Protein 4BWD (pdb70)

Radius of gyration: 29.22 Å; Cα contacts (8 Å, |Δi|>4): 51; chains: 3; bounding box: 18×93×79 Å

InterPro domains:
  IPR019357 Short coiled-coil protein [PF10224] (89-153)

Organism: Homo sapiens (NCBI:txid9606)

Solvent-accessible surface area: 13741 Å² total; per-residue (Å²): 122,81,74,61,97,125,80,28,48,108,59,14,47,150,33,13,77,62,0,57,113,24,40,112,66,26,90,99,24,64,86,105,30,108,71,13,119,107,66,12,120,126,14,83,67,87,39,142,103,39,29,102,96,18,111,87,49,111,90,94,125,120,85,83,120,84,63,110,83,29,38,75,88,7,68,61,10,10,110,80,19,77,122,52,30,60,64,42,36,64,164,8,85,64,41,86,60,67,7,124,128,13,100,66,68,15,128,90,45,23,91,86,19,96,82,61,93,82,88,103,126,108,110,86,120,58,59,58,71,125,130,61,41,74,64,116,101,71,100,81,99,105,112,113,121,82,117,61,84,103,66,62,51,74,58,62,100,132,93,114,64,112,96,99,130,49,19,106,98,11,48,28,46,35,94,109,36,56,139,96,71,113

GO terms:
  GO:0000139 Golgi membrane (C, EXP)
  GO:0005829 cytosol (C, TAS)
  GO:0005515 protein binding (F, IPI)
  GO:0005768 endosome (C, IDA)
  GO:0005802 trans-Golgi network (C, IDA)
  GO:0016239 positive regulation of macroautophagy (P, IDA)
  GO:0005794 Golgi apparatus (C, IDA)
  GO:0061635 regulation of protein complex stability (P, IMP)

B-factor: mean 52.13, std 17.44, range [24.48, 115.97]

Sequence (182 aa):
VDAENQVELEEKTRLINQVMELQHTLEDLSARVDAVKEENLKLKSENQVLGQYIENLMSASAENQVELEEKTRLINQVMELQHTLEDLSARVDAVKEENLKLKSENQVLGQYIENLMSASSVDAENQVELEEKTRLINQVMELQHTLEDLSARVDAVKEENLKLKSENQVLGQYIENLMSAS

Structure (mmCIF, N/CA/C/O backbone):
data_4BWD
#
_entry.id   4BWD
#
_cell.length_a   70.980
_cell.length_b   114.750
_cell.length_c   93.270
_cell.angle_alpha   90.00
_cell.angle_beta   90.00
_cell.angle_gamma   90.00
#
_symmetry.space_group_name_H-M   'C 2 2 21'
#
loop_
_entity.id
_entity.type
_entity.pdbx_description
1 polymer 'SHORT COILED-COIL PROTEIN'
2 water water
#
loop_
_atom_site.group_PDB
_atom_site.id
_atom_site.type_symbol
_atom_site.label_atom_id
_atom_site.label_alt_id
_atom_site.label_comp_id
_atom_site.label_asym_id
_atom_site.label_entity_id
_atom_site.label_seq_id
_atom_site.pdbx_PDB_ins_code
_atom_site.Cartn_x
_atom_site.Cartn_y
_atom_site.Cartn_z
_atom_site.occupancy
_atom_site.B_iso_or_equiv
_atom_site.auth_seq_id
_atom_site.auth_comp_id
_atom_site.auth_asym_id
_atom_site.auth_atom_id
_atom_site.pdbx_PDB_model_num
ATOM 1 N N . VAL A 1 9 ? 15.655 62.616 33.191 1.00 82.62 86 VAL A N 1
ATOM 2 C CA . VAL A 1 9 ? 14.728 62.208 34.243 1.00 92.37 86 VAL A CA 1
ATOM 3 C C . VAL A 1 9 ? 13.461 61.605 33.638 1.00 94.72 86 VAL A C 1
ATOM 4 O O . VAL A 1 9 ? 13.236 60.394 33.705 1.00 90.48 86 VAL A O 1
ATOM 6 N N . ASP A 1 10 ? 12.630 62.466 33.057 1.00 95.46 87 ASP A N 1
ATOM 7 C CA . ASP A 1 10 ? 11.473 62.025 32.289 1.00 89.71 87 ASP A CA 1
ATOM 8 C C . ASP A 1 10 ? 11.839 61.981 30.805 1.00 86.60 87 ASP A C 1
ATOM 9 O O . ASP A 1 10 ? 11.050 61.539 29.971 1.00 85.00 87 ASP A O 1
ATOM 11 N N . ALA A 1 11 ? 13.044 62.450 30.486 1.00 86.53 88 ALA A N 1
ATOM 12 C CA . ALA A 1 11 ? 13.562 62.394 29.123 1.00 85.30 88 ALA A CA 1
ATOM 13 C C . ALA A 1 11 ? 14.311 61.083 28.886 1.00 86.25 88 ALA A C 1
ATOM 14 O O . ALA A 1 11 ? 14.615 60.730 27.748 1.00 81.64 88 ALA A O 1
ATOM 16 N N . GLU A 1 12 ? 14.617 60.373 29.970 1.00 85.11 89 GLU A N 1
ATOM 17 C CA . GLU A 1 12 ? 15.246 59.060 29.874 1.00 81.57 89 GLU A CA 1
ATOM 18 C C . GLU A 1 12 ? 14.184 57.966 29.731 1.00 80.86 89 GLU A C 1
ATOM 19 O O . GLU A 1 12 ? 14.384 56.976 29.021 1.00 74.91 89 GLU A O 1
ATOM 21 N N . ASN A 1 13 ? 13.054 58.154 30.408 1.00 80.74 90 ASN A N 1
ATOM 22 C CA . ASN A 1 13 ? 11.940 57.215 30.312 1.00 80.99 90 ASN A CA 1
ATOM 23 C C . ASN A 1 13 ? 11.233 57.252 28.955 1.00 79.76 90 ASN A C 1
ATOM 24 O O . ASN A 1 13 ? 10.528 56.309 28.594 1.00 77.47 90 ASN A O 1
ATOM 29 N N . GLN A 1 14 ? 11.432 58.339 28.210 1.00 76.56 91 GLN A N 1
ATOM 30 C CA . GLN A 1 14 ? 10.846 58.494 26.881 1.00 76.33 91 GLN A CA 1
ATOM 31 C C . GLN A 1 14 ? 11.772 57.930 25.798 1.00 71.39 91 GLN A C 1
ATOM 32 O O . GLN A 1 14 ? 11.329 57.536 24.717 1.00 68.60 91 GLN A O 1
ATOM 38 N N . VAL A 1 15 ? 13.065 57.901 26.096 1.00 70.32 92 VAL A N 1
ATOM 39 C CA . VAL A 1 15 ? 14.024 57.215 25.246 1.00 66.12 92 VAL A CA 1
ATOM 40 C C . VAL A 1 15 ? 13.803 55.705 25.357 1.00 59.26 92 VAL A C 1
ATOM 41 O O . VAL A 1 15 ? 13.767 54.992 24.356 1.00 55.33 92 VAL A O 1
ATOM 45 N N . GLU A 1 16 ? 13.647 55.234 26.586 1.00 59.21 93 GLU A N 1
ATOM 46 C CA . GLU A 1 16 ? 13.446 53.820 26.855 1.00 60.36 93 GLU A CA 1
ATOM 47 C C . GLU A 1 16 ? 12.089 53.348 26.328 1.00 58.48 93 GLU A C 1
ATOM 48 O O . GLU A 1 16 ? 11.959 52.227 25.834 1.00 51.03 93 GLU A O 1
ATOM 54 N N . LEU A 1 17 ? 11.084 54.213 26.422 1.00 57.49 94 LEU A N 1
ATOM 55 C CA . LEU A 1 17 ? 9.762 53.907 25.883 1.00 55.86 94 LEU A CA 1
ATOM 56 C C . LEU A 1 17 ? 9.756 53.803 24.358 1.00 50.59 94 LEU A C 1
ATOM 57 O O . LEU A 1 17 ? 9.100 52.938 23.776 1.00 51.70 94 LEU A O 1
ATOM 62 N N . GLU A 1 18 ? 10.475 54.705 23.713 1.00 49.42 95 GLU A N 1
ATOM 63 C CA . GLU A 1 18 ? 10.591 54.689 22.268 1.00 50.34 95 GLU A CA 1
ATOM 64 C C . GLU A 1 18 ? 11.395 53.474 21.808 1.00 47.50 95 GLU A C 1
ATOM 65 O O . GLU A 1 18 ? 11.123 52.904 20.753 1.00 48.73 95 GLU A O 1
ATOM 71 N N . GLU A 1 19 ? 12.378 53.076 22.609 1.00 48.95 96 GLU A N 1
ATOM 72 C CA . GLU A 1 19 ? 13.220 51.922 22.297 1.00 46.91 96 GLU A CA 1
ATOM 73 C C . GLU A 1 19 ? 12.450 50.609 22.369 1.00 45.28 96 GLU A C 1
ATOM 74 O O . GLU A 1 19 ? 12.602 49.738 21.498 1.00 39.26 96 GLU A O 1
ATOM 80 N N . LYS A 1 20 ? 11.630 50.476 23.411 1.00 42.28 97 LYS A N 1
ATOM 81 C CA . LYS A 1 20 ? 10.764 49.318 23.576 1.00 39.05 97 LYS A CA 1
ATOM 82 C C . LYS A 1 20 ? 9.700 49.251 22.488 1.00 39.44 97 LYS A C 1
ATOM 83 O O . LYS A 1 20 ? 9.353 48.162 22.026 1.00 37.57 97 LYS A O 1
ATOM 89 N N . THR A 1 21 ? 9.186 50.409 22.079 1.00 37.16 98 THR A N 1
ATOM 90 C CA . THR A 1 21 ? 8.193 50.460 21.002 1.00 38.06 98 THR A CA 1
ATOM 91 C C . THR A 1 21 ? 8.766 49.886 19.708 1.00 37.65 98 THR A C 1
ATOM 92 O O . THR A 1 21 ? 8.116 49.121 18.995 1.00 36.99 98 THR A O 1
ATOM 96 N N .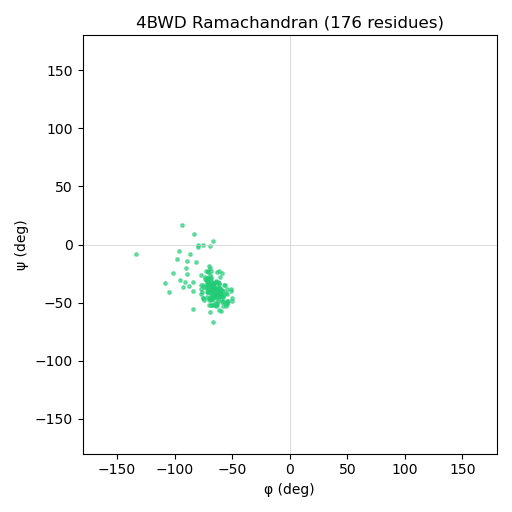 ARG A 1 22 ? 10.005 50.247 19.420 1.00 38.18 99 ARG A N 1
ATOM 97 C CA . ARG A 1 22 ? 10.662 49.774 18.221 1.00 40.45 99 ARG A CA 1
ATOM 98 C C . ARG A 1 22 ? 10.880 48.269 18.270 1.00 34.99 99 ARG A C 1
ATOM 99 O O . ARG A 1 22 ? 10.833 47.597 17.251 1.00 34.68 99 ARG A O 1
ATOM 107 N N . LEU A 1 23 ? 11.118 47.735 19.460 1.00 35.88 100 LEU A N 1
ATOM 108 C CA . LEU A 1 23 ? 11.384 46.312 19.581 1.00 33.37 100 LEU A CA 1
ATOM 109 C C . LEU A 1 23 ? 10.075 45.551 19.470 1.00 36.82 100 LEU A C 1
ATOM 110 O O . LEU A 1 23 ? 10.019 44.443 18.919 1.00 34.65 100 LEU A O 1
ATOM 115 N N . ILE A 1 24 ? 9.023 46.164 20.003 1.00 36.39 101 ILE A N 1
ATOM 116 C CA . ILE A 1 24 ? 7.696 45.579 19.989 1.00 35.88 101 ILE A CA 1
ATOM 117 C C . ILE A 1 24 ? 7.167 45.463 18.560 1.00 34.09 101 ILE A C 1
ATOM 118 O O . ILE A 1 24 ? 6.611 44.432 18.196 1.00 34.25 101 ILE A O 1
ATOM 123 N N . ASN A 1 25 ? 7.374 46.495 17.747 1.00 35.19 102 ASN A N 1
ATOM 124 C CA . ASN A 1 25 ? 6.993 46.421 16.335 1.00 39.78 102 ASN A CA 1
ATOM 125 C C . ASN A 1 25 ? 7.733 45.299 15.613 1.00 37.87 102 ASN A C 1
ATOM 126 O O . ASN A 1 25 ? 7.155 44.551 14.816 1.00 39.35 102 ASN A O 1
ATOM 131 N N . GLN A 1 26 ? 9.006 45.167 15.941 1.00 30.37 103 GLN A N 1
ATOM 132 C CA . GLN A 1 26 ? 9.842 44.124 15.386 1.00 32.15 103 GLN A CA 1
ATOM 133 C C . GLN A 1 26 ? 9.336 42.718 15.716 1.00 35.22 103 GLN A C 1
ATOM 134 O O . GLN A 1 26 ? 9.287 41.856 14.848 1.00 41.08 103 GLN A O 1
ATOM 140 N N . VAL A 1 27 ? 8.942 42.485 16.961 1.00 37.93 104 VAL A N 1
ATOM 141 C CA . VAL A 1 27 ? 8.317 41.217 17.334 1.00 35.44 104 VAL A CA 1
ATOM 142 C C . VAL A 1 27 ? 7.049 40.969 16.502 1.00 37.35 104 VAL A C 1
ATOM 143 O O . VAL A 1 27 ? 6.774 39.849 16.087 1.00 37.22 104 VAL A O 1
ATOM 147 N N . MET A 1 28 ? 6.275 42.020 16.263 1.00 35.89 105 MET A N 1
ATOM 148 C CA . MET A 1 28 ? 5.028 41.891 15.512 1.00 35.62 105 MET A CA 1
ATOM 149 C C . MET A 1 28 ? 5.235 41.525 14.056 1.00 39.22 105 MET A C 1
ATOM 150 O O . MET A 1 28 ? 4.563 40.648 13.520 1.00 37.30 105 MET A O 1
ATOM 155 N N . GLU A 1 29 ? 6.162 42.227 13.423 1.00 40.56 106 GLU A N 1
ATOM 156 C CA . GLU A 1 29 ? 6.515 41.961 12.050 1.00 42.30 106 GLU A CA 1
ATOM 157 C C . GLU A 1 29 ? 7.152 40.595 11.897 1.00 40.94 106 GLU A C 1
ATOM 158 O O . GLU A 1 29 ? 6.910 39.913 10.909 1.00 42.41 106 GLU A O 1
ATOM 164 N N . LEU A 1 30 ? 7.975 40.198 12.864 1.00 38.64 107 LEU A N 1
ATOM 165 C CA . LEU A 1 30 ? 8.680 38.923 12.758 1.00 35.93 107 LEU A CA 1
ATOM 166 C C . LEU A 1 30 ? 7.680 37.791 12.807 1.00 39.00 107 LEU A C 1
ATOM 167 O O . LEU A 1 30 ? 7.758 36.839 12.038 1.00 41.70 107 LEU A O 1
ATOM 172 N N . GLN A 1 31 ? 6.716 37.929 13.700 1.00 39.39 108 GLN A N 1
ATOM 173 C CA . GLN A 1 31 ? 5.705 36.920 13.931 1.00 38.12 108 GLN A CA 1
ATOM 174 C C . GLN A 1 31 ? 4.748 36.814 12.734 1.00 44.84 108 GLN A C 1
ATOM 175 O O . GLN A 1 31 ? 4.290 35.728 12.389 1.00 46.74 108 GLN A O 1
ATOM 181 N N . HIS A 1 32 ? 4.467 37.940 12.086 1.00 42.32 109 HIS A N 1
ATOM 182 C CA . HIS A 1 32 ? 3.699 37.925 10.847 1.00 39.57 109 HIS A CA 1
ATOM 183 C C . HIS A 1 32 ? 4.470 37.293 9.692 1.00 46.05 109 HIS A C 1
ATOM 184 O O . HIS A 1 32 ? 3.961 36.391 9.031 1.00 51.33 109 HIS A O 1
ATOM 191 N N . THR A 1 33 ? 5.691 37.764 9.453 1.00 43.43 110 THR A N 1
ATOM 192 C CA . THR A 1 33 ? 6.557 37.175 8.436 1.00 43.08 110 THR A CA 1
ATOM 193 C C . THR A 1 33 ? 6.647 35.665 8.631 1.00 41.54 110 THR A C 1
ATOM 194 O O . THR A 1 33 ? 6.640 34.900 7.680 1.00 45.65 110 THR A O 1
ATOM 198 N N . LEU A 1 34 ? 6.688 35.239 9.880 1.00 40.60 111 LEU A N 1
ATOM 199 C CA . LEU A 1 34 ? 6.871 33.835 10.192 1.00 43.19 111 LEU A CA 1
ATOM 200 C C . LEU A 1 34 ? 5.602 33.057 9.907 1.00 47.17 111 LEU A C 1
ATOM 201 O O . LEU A 1 34 ? 5.654 31.877 9.578 1.00 50.33 111 LEU A O 1
ATOM 206 N N . GLU A 1 35 ? 4.457 33.721 10.035 1.00 51.77 112 GLU A N 1
ATOM 207 C CA . GLU A 1 35 ? 3.171 33.073 9.790 1.00 51.59 112 GLU A CA 1
ATOM 208 C C . GLU A 1 35 ? 2.870 32.876 8.304 1.00 49.88 112 GLU A C 1
ATOM 209 O O . GLU A 1 35 ? 2.422 31.800 7.903 1.00 48.03 112 GLU A O 1
ATOM 215 N N . ASP A 1 36 ? 3.098 33.926 7.513 1.00 49.42 113 ASP A N 1
ATOM 216 C CA . ASP A 1 36 ? 3.010 33.863 6.053 1.00 52.18 113 ASP A CA 1
ATOM 217 C C . ASP A 1 36 ? 3.826 32.672 5.561 1.00 57.30 113 ASP A C 1
ATOM 218 O O . ASP A 1 36 ? 3.383 31.883 4.726 1.00 59.83 113 ASP A O 1
ATOM 223 N N . LEU A 1 37 ? 5.028 32.551 6.108 1.00 50.63 114 LEU A N 1
ATOM 224 C CA . LEU A 1 37 ? 5.974 31.566 5.647 1.00 50.76 114 LEU A CA 1
ATOM 225 C C . LEU A 1 37 ? 5.547 30.156 6.024 1.00 53.47 114 LEU A C 1
ATOM 226 O O . LEU A 1 37 ? 5.671 29.240 5.218 1.00 56.43 114 LEU A O 1
ATOM 231 N N . SER A 1 38 ? 5.027 29.981 7.236 1.00 53.09 115 SER A N 1
ATOM 232 C CA . SER A 1 38 ? 4.600 28.656 7.699 1.00 55.46 115 SER A CA 1
ATOM 233 C C . SER A 1 38 ? 3.362 28.135 6.976 1.00 56.78 115 SER A C 1
ATOM 234 O O . SER A 1 38 ? 3.080 26.931 6.978 1.00 58.63 115 SER A O 1
ATOM 237 N N . ALA A 1 39 ? 2.625 29.053 6.369 1.00 52.42 116 ALA A N 1
ATOM 238 C CA . ALA A 1 39 ? 1.400 28.711 5.672 1.00 52.64 116 ALA A CA 1
ATOM 239 C C . ALA A 1 39 ? 1.703 28.382 4.200 1.00 60.59 116 ALA A C 1
ATOM 240 O O . ALA A 1 39 ? 0.919 27.715 3.521 1.00 58.97 116 ALA A O 1
ATOM 242 N N . ARG A 1 40 ? 2.854 28.851 3.723 1.00 59.37 117 ARG A N 1
ATOM 243 C CA . ARG A 1 40 ? 3.307 28.567 2.370 1.00 52.09 117 ARG A CA 1
ATOM 244 C C . ARG A 1 40 ? 4.080 27.256 2.295 1.00 54.25 117 ARG A C 1
ATOM 245 O O . ARG A 1 40 ? 4.386 26.789 1.209 1.00 59.74 117 ARG A O 1
ATOM 253 N N . VAL A 1 41 ? 4.378 26.657 3.444 1.00 52.10 118 VAL A N 1
ATOM 254 C CA . VAL A 1 41 ? 5.292 25.513 3.506 1.00 53.50 118 VAL A CA 1
ATOM 255 C C . VAL A 1 41 ? 4.782 24.252 2.815 1.00 57.55 118 VAL A C 1
ATOM 256 O O . VAL A 1 41 ? 5.480 23.658 1.991 1.00 63.53 118 VAL A O 1
ATOM 260 N N . ASP A 1 42 ? 3.569 23.840 3.155 1.00 63.36 119 ASP A N 1
ATOM 261 C CA . ASP A 1 42 ? 2.995 22.627 2.582 1.00 61.28 119 ASP A CA 1
ATOM 262 C C . ASP A 1 42 ? 2.770 22.707 1.060 1.00 57.95 119 ASP A C 1
ATOM 263 O O . ASP A 1 42 ? 2.871 21.698 0.367 1.00 57.12 119 ASP A O 1
ATOM 268 N N . ALA A 1 43 ? 2.483 23.897 0.537 1.00 49.36 120 ALA A N 1
ATOM 269 C CA . ALA A 1 43 ? 2.331 24.047 -0.906 1.00 49.65 120 ALA A CA 1
ATOM 270 C C . ALA A 1 43 ? 3.675 23.914 -1.626 1.00 58.42 120 ALA A C 1
ATOM 271 O O . ALA A 1 43 ? 3.724 23.596 -2.816 1.00 58.81 120 ALA A O 1
ATOM 273 N N . VAL A 1 44 ? 4.762 24.161 -0.903 1.00 50.66 121 VAL A N 1
ATOM 274 C CA . VAL A 1 44 ? 6.093 24.060 -1.481 1.00 49.50 121 VAL A CA 1
ATOM 275 C C . VAL A 1 44 ? 6.615 22.622 -1.457 1.00 47.22 121 VAL A C 1
ATOM 276 O O . VAL A 1 44 ? 7.233 22.170 -2.408 1.00 48.34 121 VAL A O 1
ATOM 280 N N . LYS A 1 45 ? 6.360 21.895 -0.379 1.00 50.78 122 LYS A N 1
ATOM 281 C CA . LYS A 1 45 ? 6.750 20.485 -0.315 1.00 54.37 122 LYS A CA 1
ATOM 282 C C . LYS A 1 45 ? 5.887 19.619 -1.241 1.00 55.06 122 LYS A C 1
ATOM 283 O O . LYS A 1 45 ? 6.330 18.593 -1.753 1.00 53.56 122 LYS A O 1
ATOM 289 N N . GLU A 1 46 ? 4.647 20.046 -1.440 1.00 54.12 123 GLU A N 1
ATOM 290 C CA . GLU A 1 46 ? 3.723 19.350 -2.311 1.00 54.85 123 GLU A CA 1
ATOM 291 C C . GLU A 1 46 ? 4.184 19.471 -3.763 1.00 53.72 123 GLU A C 1
ATOM 292 O O . GLU A 1 46 ? 4.209 18.481 -4.496 1.00 52.03 123 GLU A O 1
ATOM 298 N N . GLU A 1 47 ? 4.538 20.688 -4.171 1.00 46.85 124 GLU A N 1
ATOM 299 C CA . GLU A 1 47 ? 5.069 20.928 -5.504 1.00 44.63 124 GLU A CA 1
ATOM 300 C C . GLU A 1 47 ? 6.323 20.101 -5.758 1.00 46.39 124 GLU A C 1
ATOM 301 O O . GLU A 1 47 ? 6.474 19.474 -6.811 1.00 44.97 124 GLU A O 1
ATOM 307 N N . ASN A 1 48 ? 7.207 20.094 -4.770 1.00 42.53 125 ASN A N 1
ATOM 308 C CA . ASN A 1 48 ? 8.432 19.319 -4.815 1.00 40.30 125 ASN A CA 1
ATOM 309 C C . ASN A 1 48 ? 8.218 17.840 -5.086 1.00 44.01 125 ASN A C 1
ATOM 310 O O . ASN A 1 48 ? 9.010 17.217 -5.787 1.00 47.14 125 ASN A O 1
ATOM 315 N N . LEU A 1 49 ? 7.163 17.270 -4.516 1.00 43.28 126 LEU A N 1
ATOM 316 C CA . LEU A 1 49 ? 6.884 15.854 -4.724 1.00 44.09 126 LEU A CA 1
ATOM 317 C C . LEU A 1 49 ? 6.308 15.590 -6.118 1.00 44.51 126 LEU A C 1
ATOM 318 O O . LEU A 1 49 ? 6.573 14.546 -6.710 1.00 42.00 126 LEU A O 1
ATOM 323 N N . LYS A 1 50 ? 5.513 16.536 -6.617 1.00 41.62 127 LYS A N 1
ATOM 324 C CA . LYS A 1 50 ? 4.978 16.490 -7.969 1.00 45.81 127 LYS A CA 1
ATOM 325 C C . LYS A 1 50 ? 6.117 16.466 -8.970 1.00 43.13 127 LYS A C 1
ATOM 326 O O . LYS A 1 50 ? 6.210 15.550 -9.773 1.00 42.88 127 LYS A O 1
ATOM 332 N N . LEU A 1 51 ? 6.975 17.484 -8.895 1.00 39.38 128 LEU A N 1
ATOM 333 C CA . LEU A 1 51 ? 8.124 17.639 -9.778 1.00 40.67 128 LEU A CA 1
ATOM 334 C C . LEU A 1 51 ? 9.065 16.440 -9.772 1.00 40.16 128 LEU A C 1
ATOM 335 O O . LEU A 1 51 ? 9.648 16.111 -10.802 1.00 39.53 128 LEU A O 1
ATOM 340 N N . LYS A 1 52 ? 9.216 15.794 -8.620 1.00 38.85 129 LYS A N 1
ATOM 341 C CA . LYS A 1 52 ? 10.042 14.594 -8.534 1.00 37.58 129 LYS A CA 1
ATOM 342 C C . LYS A 1 52 ? 9.373 13.421 -9.235 1.00 39.20 129 LYS A C 1
ATOM 343 O O . LYS A 1 52 ? 10.040 12.573 -9.815 1.00 44.37 129 LYS A O 1
ATOM 349 N N . SER A 1 53 ? 8.050 13.386 -9.196 1.00 39.94 130 SER A N 1
ATOM 350 C CA . SER A 1 53 ? 7.301 12.346 -9.883 1.00 41.64 130 SER 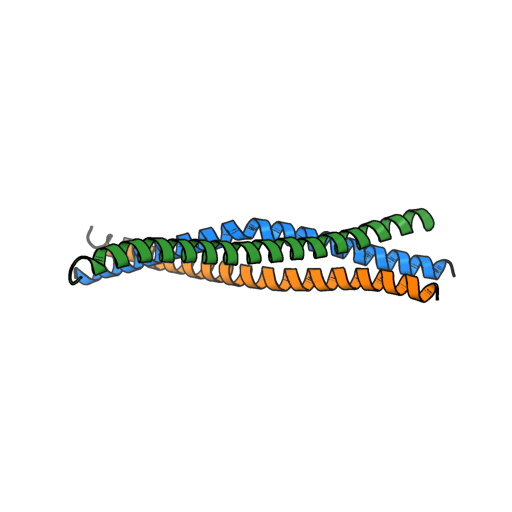A CA 1
ATOM 351 C C . SER A 1 53 ? 7.391 12.519 -11.389 1.00 41.85 130 SER A C 1
ATOM 352 O O . SER A 1 53 ? 7.720 11.569 -12.103 1.00 40.69 130 SER A O 1
ATOM 355 N N . GLU A 1 54 ? 7.085 13.725 -11.864 1.00 37.53 131 GLU A N 1
ATOM 356 C CA . GLU A 1 54 ? 7.186 14.039 -13.282 1.00 41.15 131 GLU A CA 1
ATOM 357 C C . GLU A 1 54 ? 8.569 13.702 -13.809 1.00 37.41 131 GLU A C 1
ATOM 358 O O . GLU A 1 54 ? 8.697 13.029 -14.817 1.00 34.97 131 GLU A O 1
ATOM 364 N N . ASN A 1 55 ? 9.596 14.155 -13.097 1.00 38.78 132 ASN A N 1
ATOM 365 C CA . ASN A 1 55 ? 10.983 13.912 -13.462 1.00 31.69 132 ASN A CA 1
ATOM 366 C C . ASN A 1 55 ? 11.263 12.414 -13.636 1.00 35.40 132 ASN A C 1
ATOM 367 O O . ASN A 1 55 ? 11.824 11.973 -14.638 1.00 34.65 132 ASN A O 1
ATOM 372 N N . GLN A 1 56 ? 10.840 11.623 -12.665 1.00 36.56 133 GLN A N 1
ATOM 373 C CA . GLN A 1 56 ? 11.063 10.191 -12.728 1.00 36.58 133 GLN A CA 1
ATOM 374 C C . GLN A 1 56 ? 10.344 9.557 -13.925 1.00 38.00 133 GLN A C 1
ATOM 375 O O . GLN A 1 56 ? 10.931 8.771 -14.668 1.00 39.13 133 GLN A O 1
ATOM 381 N N . VAL A 1 57 ? 9.080 9.917 -14.123 1.00 33.45 134 VAL A N 1
ATOM 382 C CA . VAL A 1 57 ? 8.310 9.385 -15.237 1.00 31.03 134 VAL A CA 1
ATOM 383 C C . VAL A 1 57 ? 8.909 9.775 -16.598 1.00 31.98 134 VAL A C 1
ATOM 384 O O . VAL A 1 57 ? 9.082 8.922 -17.467 1.00 30.55 134 VAL A O 1
ATOM 388 N N . LEU A 1 58 ? 9.227 11.055 -16.778 1.00 29.29 135 LEU A N 1
ATOM 389 C CA . LEU A 1 58 ? 9.884 11.519 -17.994 1.00 29.68 135 LEU A CA 1
ATOM 390 C C . LEU A 1 58 ? 11.190 10.759 -18.293 1.00 34.74 135 LEU A C 1
ATOM 391 O O . LEU A 1 58 ? 11.363 10.237 -19.399 1.00 29.87 135 LEU A O 1
ATOM 396 N N . GLY A 1 59 ? 12.101 10.702 -17.318 1.00 29.61 136 GLY A N 1
ATOM 397 C CA . GLY A 1 59 ? 13.346 9.977 -17.496 1.00 27.94 136 GLY A CA 1
ATOM 398 C C . GLY A 1 59 ? 13.118 8.524 -17.906 1.00 33.53 136 GLY A C 1
ATOM 399 O O . GLY A 1 59 ? 13.809 7.981 -18.771 1.00 31.64 136 GLY A O 1
ATOM 400 N N . GLN A 1 60 ? 12.132 7.890 -17.284 1.00 32.11 137 GLN A N 1
ATOM 401 C CA . GLN A 1 60 ? 11.845 6.495 -17.567 1.00 36.75 137 GLN A CA 1
ATOM 402 C C . GLN A 1 60 ? 11.319 6.297 -18.991 1.00 37.47 137 GLN A C 1
ATOM 403 O O . GLN A 1 60 ? 11.601 5.294 -19.626 1.00 43.90 137 GLN A O 1
ATOM 409 N N . TYR A 1 61 ? 10.565 7.266 -19.490 1.00 35.32 138 TYR A N 1
ATOM 410 C CA . TYR A 1 61 ? 10.002 7.197 -20.829 1.00 34.69 138 TYR A CA 1
ATOM 411 C C . TYR A 1 61 ? 11.091 7.384 -21.869 1.00 37.88 138 TYR A C 1
ATOM 412 O O . TYR A 1 61 ? 11.104 6.722 -22.904 1.00 39.65 138 TYR A O 1
ATOM 421 N N . ILE A 1 62 ? 11.990 8.317 -21.592 1.00 34.09 139 ILE A N 1
ATOM 422 C CA . ILE A 1 62 ? 13.133 8.554 -22.451 1.00 35.04 139 ILE A CA 1
ATOM 423 C C . ILE A 1 62 ? 13.995 7.302 -22.523 1.00 37.49 139 ILE A C 1
ATOM 424 O O . ILE A 1 62 ? 14.514 6.962 -23.584 1.00 39.87 139 ILE A O 1
ATOM 429 N N . GLU A 1 63 ? 14.119 6.598 -21.404 1.00 36.79 140 GLU A N 1
ATOM 430 C CA . GLU A 1 63 ? 14.877 5.349 -21.396 1.00 46.26 140 GLU A CA 1
ATOM 431 C C . GLU A 1 63 ? 14.255 4.330 -22.366 1.00 48.79 140 GLU A C 1
ATOM 432 O O . GLU A 1 63 ? 14.967 3.610 -23.051 1.00 49.48 140 GLU A O 1
ATOM 438 N N . ASN A 1 64 ? 12.927 4.297 -22.445 1.00 46.62 141 ASN A N 1
ATOM 439 C CA . ASN A 1 64 ? 12.243 3.353 -23.322 1.00 47.28 141 ASN A CA 1
ATOM 440 C C . ASN A 1 64 ? 12.270 3.738 -24.806 1.00 45.54 141 ASN A C 1
ATOM 441 O O . ASN A 1 64 ? 12.458 2.894 -25.671 1.00 47.67 141 ASN A O 1
ATOM 446 N N . LEU A 1 65 ? 12.092 5.018 -25.092 1.00 44.32 142 LEU A N 1
ATOM 447 C CA . LEU A 1 65 ? 12.208 5.504 -26.453 1.00 44.17 142 LEU A CA 1
ATOM 448 C C . LEU A 1 65 ? 13.597 5.219 -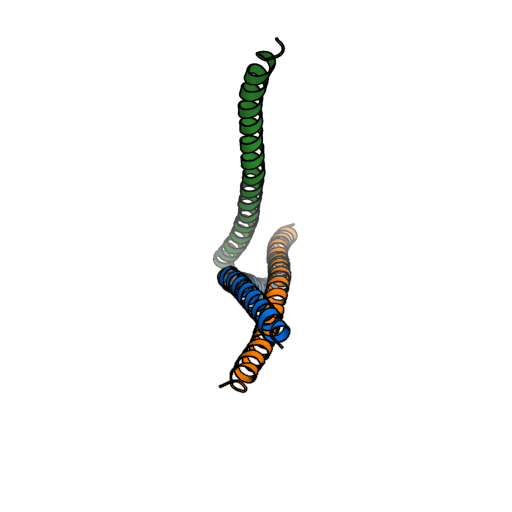27.021 1.00 50.43 142 LEU A C 1
ATOM 449 O O . LEU A 1 65 ? 13.730 4.724 -28.134 1.00 56.10 142 LEU A O 1
ATOM 454 N N . MET A 1 66 ? 14.631 5.524 -26.246 1.00 53.66 143 MET A N 1
ATOM 455 C CA . MET A 1 66 ? 16.001 5.366 -26.720 1.00 52.97 143 MET A CA 1
ATOM 456 C C . MET A 1 66 ? 16.417 3.901 -26.907 1.00 55.07 143 MET A C 1
ATOM 457 O O . MET A 1 66 ? 17.281 3.598 -27.726 1.00 61.09 143 MET A O 1
ATOM 462 N N . SER A 1 67 ? 15.813 2.992 -26.149 1.00 53.42 144 SER A N 1
ATOM 463 C CA . SER A 1 67 ? 16.187 1.584 -26.239 1.00 57.67 144 SER A CA 1
ATOM 464 C C . SER A 1 67 ? 15.484 0.943 -27.430 1.00 63.31 144 SER A C 1
ATOM 465 O O . SER A 1 67 ? 15.844 -0.148 -27.875 1.00 68.90 144 SER A O 1
ATOM 468 N N . ALA A 1 68 ? 14.480 1.639 -27.947 1.00 62.50 145 ALA A N 1
ATOM 469 C CA . ALA A 1 68 ? 13.734 1.162 -29.104 1.00 71.69 145 ALA A CA 1
ATOM 470 C C . ALA A 1 68 ? 14.498 1.434 -30.408 1.00 77.43 145 ALA A C 1
ATOM 471 O O . ALA A 1 68 ? 14.044 1.054 -31.495 1.00 79.60 145 ALA A O 1
ATOM 473 N N . SER A 1 69 ? 15.662 2.079 -30.288 1.00 73.82 146 SER A N 1
ATOM 474 C CA . SER A 1 69 ? 16.525 2.362 -31.440 1.00 74.60 146 SER A CA 1
ATOM 475 C C . SER A 1 69 ? 17.784 1.484 -31.455 1.00 81.45 146 SER A C 1
ATOM 476 O O . SER A 1 69 ? 18.265 1.029 -30.412 1.00 80.97 146 SER A O 1
ATOM 478 N N . ALA B 1 11 ? 17.629 48.913 41.870 1.00 76.96 88 ALA B N 1
ATOM 479 C CA . ALA B 1 11 ? 16.685 47.840 42.164 1.00 73.26 88 ALA B CA 1
ATOM 480 C C . ALA B 1 11 ? 15.463 47.926 41.255 1.00 79.97 88 ALA B C 1
ATOM 481 O O . ALA B 1 11 ? 15.034 46.926 40.668 1.00 80.64 88 ALA B O 1
ATOM 483 N N . GLU B 1 12 ? 14.895 49.124 41.147 1.00 82.08 89 GLU B N 1
ATOM 484 C CA . GLU B 1 12 ? 13.784 49.355 40.229 1.00 74.07 89 GLU B CA 1
ATOM 485 C C . GLU B 1 12 ? 14.303 49.469 38.791 1.00 75.38 89 GLU B C 1
ATOM 486 O O . GLU B 1 12 ? 13.580 49.184 37.831 1.00 74.56 89 GLU B O 1
ATOM 488 N N . ASN B 1 13 ? 15.560 49.883 38.647 1.00 72.50 90 ASN B N 1
ATOM 489 C CA . ASN B 1 13 ? 16.193 49.955 37.334 1.00 70.61 90 ASN B CA 1
ATOM 490 C C . ASN B 1 13 ? 16.531 48.545 36.842 1.00 67.92 90 ASN B C 1
ATOM 491 O O . ASN B 1 13 ? 16.583 48.288 35.640 1.00 64.75 90 ASN B O 1
ATOM 493 N N . GLN B 1 14 ? 16.754 47.636 37.786 1.00 68.53 91 GLN B N 1
ATOM 494 C CA . GLN B 1 14 ? 17.000 46.227 37.486 1.00 64.25 91 GLN B CA 1
ATOM 495 C C . GLN B 1 14 ? 15.729 45.565 36.945 1.00 64.74 91 GLN B C 1
ATOM 496 O O . GLN B 1 14 ? 15.796 44.666 36.102 1.00 63.86 91 GLN B O 1
ATOM 502 N N . VAL B 1 15 ? 14.571 46.011 37.424 1.00 58.03 92 VAL B N 1
ATOM 503 C CA . VAL B 1 15 ? 13.300 45.425 37.000 1.00 58.35 92 VAL B CA 1
ATOM 504 C C . VAL B 1 15 ? 12.947 45.822 35.563 1.00 53.22 92 VAL B C 1
ATOM 505 O O . VAL B 1 15 ? 12.419 45.022 34.791 1.00 49.76 92 VAL B O 1
ATOM 509 N N . GLU B 1 16 ? 13.257 47.057 35.198 1.00 55.05 93 GLU B N 1
ATOM 510 C CA . GLU B 1 16 ? 12.965 47.533 33.856 1.00 55.19 93 GLU B CA 1
ATOM 511 C C . GLU B 1 16 ? 13.896 46.878 32.838 1.00 53.21 93 GLU B C 1
ATOM 512 O O . GLU B 1 16 ? 13.504 46.604 31.694 1.00 51.10 93 GLU B O 1
ATOM 518 N N . LEU B 1 17 ? 15.123 46.607 33.263 1.00 46.45 94 LEU B N 1
ATOM 519 C CA . LEU B 1 17 ? 16.088 45.959 32.392 1.00 43.30 94 LEU B CA 1
ATOM 520 C C . LEU B 1 17 ? 15.773 44.473 32.152 1.00 42.24 94 LEU B C 1
ATOM 521 O O . LEU B 1 17 ? 16.116 43.915 31.100 1.00 38.58 94 LEU B O 1
ATOM 526 N N . GLU B 1 18 ? 15.132 43.833 33.121 1.00 39.01 95 GLU B N 1
ATOM 527 C CA . GLU B 1 18 ? 14.711 42.449 32.94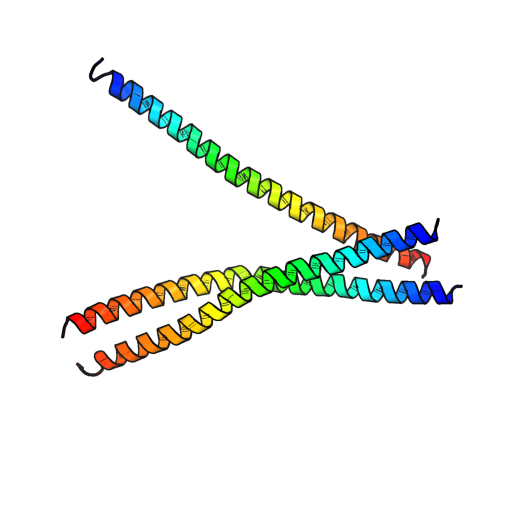6 1.00 42.31 95 GLU B CA 1
ATOM 528 C C . GLU B 1 18 ? 13.582 42.397 31.927 1.00 41.68 95 GLU B C 1
ATOM 529 O O . GLU B 1 18 ? 13.518 41.473 31.119 1.00 37.70 95 GLU B O 1
ATOM 535 N N . GLU B 1 19 ? 12.687 43.386 31.982 1.00 43.59 96 GLU B N 1
ATOM 536 C CA . GLU B 1 19 ? 11.570 43.474 31.045 1.00 41.67 96 GLU B CA 1
ATOM 537 C C . GLU B 1 19 ? 12.094 43.658 29.632 1.00 40.14 96 GLU B C 1
ATOM 538 O O . GLU B 1 19 ? 11.615 43.039 28.688 1.00 40.49 96 GLU B O 1
ATOM 544 N N . LYS B 1 20 ? 13.084 44.526 29.497 1.00 37.40 97 LYS B N 1
ATOM 545 C CA . LYS B 1 20 ? 13.659 44.801 28.201 1.00 38.70 97 LYS B CA 1
ATOM 546 C C . LYS B 1 20 ? 14.383 43.567 27.671 1.00 36.05 97 LYS B C 1
ATOM 547 O O . LYS B 1 20 ? 14.380 43.291 26.464 1.00 36.25 97 LYS B O 1
ATOM 553 N N . THR B 1 21 ? 14.989 42.816 28.582 1.00 34.24 98 THR B N 1
ATOM 554 C CA . THR B 1 21 ? 15.721 41.606 28.217 1.00 31.01 98 THR B CA 1
ATOM 555 C C . THR B 1 21 ? 14.804 40.471 27.772 1.00 27.15 98 THR B C 1
ATOM 556 O O . THR B 1 21 ? 15.157 39.686 26.902 1.00 29.34 98 THR B O 1
ATOM 560 N N . ARG B 1 22 ? 13.619 40.380 28.351 1.00 31.19 99 ARG B N 1
ATOM 561 C CA . ARG B 1 22 ? 12.683 39.369 27.908 1.00 27.69 99 ARG B CA 1
ATOM 562 C C . ARG B 1 22 ? 12.172 39.759 26.533 1.00 28.89 99 ARG B C 1
ATOM 563 O O . ARG B 1 22 ? 11.833 38.905 25.727 1.00 30.33 99 ARG B O 1
ATOM 571 N N . LEU B 1 23 ? 12.135 41.061 26.274 1.00 26.23 100 LEU B N 1
ATOM 572 C CA . LEU B 1 23 ? 11.680 41.598 24.999 1.00 25.76 100 LEU B CA 1
ATOM 573 C C . LEU B 1 23 ? 12.723 41.404 23.892 1.00 31.17 100 LEU B C 1
ATOM 574 O O . LEU B 1 23 ? 12.413 40.969 22.788 1.00 27.94 100 LEU B O 1
ATOM 579 N N . ILE B 1 24 ? 13.968 41.747 24.198 1.00 31.94 101 ILE B N 1
ATOM 580 C CA . ILE B 1 24 ? 15.068 41.495 23.288 1.00 31.86 101 ILE B CA 1
ATOM 581 C C . ILE B 1 24 ? 15.201 40.008 22.965 1.00 30.24 101 ILE B C 1
ATOM 582 O O . ILE B 1 24 ? 15.470 39.629 21.830 1.00 33.22 101 ILE B O 1
ATOM 587 N N . ASN B 1 25 ? 15.003 39.170 23.965 1.00 25.96 102 ASN B N 1
ATOM 588 C CA . ASN B 1 25 ? 15.140 37.740 23.780 1.00 28.51 102 ASN B CA 1
ATOM 589 C C . ASN B 1 25 ? 14.110 37.192 22.805 1.00 33.33 102 ASN B C 1
ATOM 590 O O . ASN B 1 25 ? 14.369 36.233 22.077 1.00 37.00 102 ASN B O 1
ATOM 595 N N . GLN B 1 26 ? 12.943 37.825 22.808 1.00 29.27 103 GLN B N 1
ATOM 596 C CA . GLN B 1 26 ? 11.810 37.462 21.981 1.00 29.67 103 GLN B CA 1
ATOM 597 C C . GLN B 1 26 ? 12.129 37.745 20.516 1.00 32.55 103 GLN B C 1
ATOM 598 O O . GLN B 1 26 ? 11.912 36.912 19.639 1.00 30.86 103 GLN B O 1
ATOM 604 N N . VAL B 1 27 ? 12.647 38.942 20.270 1.00 32.76 104 VAL B N 1
ATOM 605 C CA . VAL B 1 27 ? 13.201 39.313 18.981 1.00 30.40 104 VAL B CA 1
ATOM 606 C C . VAL B 1 27 ? 14.278 38.321 18.514 1.00 33.00 104 VAL B C 1
ATOM 607 O O . VAL B 1 27 ? 14.215 37.819 17.402 1.00 38.06 104 VAL B O 1
ATOM 611 N N . MET B 1 28 ? 15.257 38.018 19.351 1.00 31.43 105 MET B N 1
ATOM 612 C CA . MET B 1 28 ? 16.316 37.102 18.926 1.00 35.11 105 MET B CA 1
ATOM 613 C C . MET B 1 28 ? 15.819 35.717 18.584 1.00 36.15 105 MET B C 1
ATOM 614 O O . MET B 1 28 ? 16.230 35.143 17.582 1.00 36.58 105 MET B O 1
ATOM 619 N N . GLU B 1 29 ? 14.935 35.184 19.419 1.00 35.88 106 GLU B N 1
ATOM 620 C CA . GLU B 1 29 ? 14.359 33.873 19.160 1.00 35.87 106 GLU B CA 1
ATOM 621 C C . GLU B 1 29 ? 13.508 33.872 17.895 1.00 35.67 106 GLU B C 1
ATOM 622 O O . GLU B 1 29 ? 13.504 32.903 17.160 1.00 37.82 106 GLU B O 1
ATOM 628 N N . LEU B 1 30 ? 12.772 34.944 17.639 1.00 35.19 107 LEU B N 1
ATOM 629 C CA . LEU B 1 30 ? 11.967 34.983 16.430 1.00 33.48 107 LEU B CA 1
ATOM 630 C C . LEU B 1 30 ? 12.868 35.064 15.197 1.00 38.14 107 LEU B C 1
ATOM 631 O O . LEU B 1 30 ? 12.590 34.442 14.182 1.00 33.65 107 LEU B O 1
ATOM 636 N N . GLN B 1 31 ? 13.963 35.812 15.298 1.00 38.45 108 GLN B N 1
ATOM 637 C CA . GLN B 1 31 ? 14.908 35.893 14.197 1.00 34.38 108 GLN B CA 1
ATOM 638 C C . GLN B 1 31 ? 15.542 34.536 13.945 1.00 37.29 108 GLN B C 1
ATOM 639 O O . GLN B 1 31 ? 15.709 34.133 12.806 1.00 42.87 108 GLN B O 1
ATOM 645 N N . HIS B 1 32 ? 15.875 33.819 15.008 1.00 37.47 109 HIS B N 1
ATOM 646 C CA . HIS B 1 32 ? 16.503 32.514 14.857 1.00 37.64 109 HIS B CA 1
ATOM 647 C C . HIS B 1 32 ? 15.593 31.511 14.147 1.00 44.64 109 HIS B C 1
ATOM 648 O O . HIS B 1 32 ? 16.009 30.849 13.192 1.00 48.59 109 HIS B O 1
ATOM 655 N N . THR B 1 33 ? 14.358 31.411 14.633 1.00 39.69 110 THR B N 1
ATOM 656 C CA . THR B 1 33 ? 13.323 30.542 14.083 1.00 37.47 110 THR B CA 1
ATOM 657 C C . THR B 1 33 ? 13.044 30.857 12.604 1.00 43.09 110 THR B C 1
ATOM 658 O O . THR B 1 33 ? 12.932 29.957 11.779 1.00 49.24 110 THR B O 1
ATOM 662 N N . LEU B 1 34 ? 12.944 32.137 12.277 1.00 38.15 111 LEU B N 1
ATOM 663 C CA . LEU B 1 34 ? 12.679 32.571 10.917 1.00 40.18 111 LEU B CA 1
ATOM 664 C C . LEU B 1 34 ? 13.875 32.342 9.995 1.00 48.55 111 LEU B C 1
ATOM 665 O O . LEU B 1 34 ? 13.703 32.042 8.815 1.00 50.46 111 LEU B O 1
ATOM 670 N N . GLU B 1 35 ? 15.084 32.497 10.519 1.00 43.54 112 GLU B N 1
ATOM 671 C CA . GLU B 1 35 ? 16.260 32.332 9.686 1.00 45.57 112 GLU B CA 1
ATOM 672 C C . GLU B 1 35 ? 16.363 30.863 9.289 1.00 49.56 112 GLU B C 1
ATOM 673 O O . GLU B 1 35 ? 16.652 30.538 8.137 1.00 49.34 112 GLU B O 1
ATOM 675 N N . ASP B 1 36 ? 16.117 29.985 10.258 1.00 47.73 113 ASP B N 1
ATOM 676 C CA . ASP B 1 36 ? 16.135 28.547 10.030 1.00 47.30 113 ASP B CA 1
ATOM 677 C C . ASP B 1 36 ? 15.077 28.149 9.010 1.00 51.49 113 ASP B C 1
ATOM 678 O O . ASP B 1 36 ? 15.386 27.537 7.995 1.00 54.53 113 ASP B O 1
ATOM 683 N N . LEU B 1 37 ? 13.825 28.496 9.291 1.00 52.17 114 LEU B N 1
ATOM 684 C CA . LEU B 1 37 ? 12.711 28.101 8.440 1.00 49.89 114 LEU B CA 1
ATOM 685 C C . LEU B 1 37 ? 12.905 28.595 7.013 1.00 49.76 114 LEU B C 1
ATOM 686 O O . LEU B 1 37 ? 12.762 27.829 6.068 1.00 50.01 114 LEU B O 1
ATOM 691 N N . SER B 1 38 ? 13.242 29.868 6.851 1.00 45.96 115 SER B N 1
ATOM 692 C CA . SER B 1 38 ? 13.396 30.398 5.508 1.00 46.71 115 SER B CA 1
ATOM 693 C C . SER B 1 38 ? 14.611 29.805 4.782 1.00 51.40 115 SER B C 1
ATOM 694 O O . SER B 1 38 ? 14.644 29.778 3.561 1.00 56.17 115 SER B O 1
ATOM 697 N N . ALA B 1 39 ? 15.592 29.303 5.520 1.00 49.70 116 ALA B N 1
ATOM 698 C CA . ALA B 1 39 ? 16.695 28.593 4.881 1.00 48.71 116 ALA B CA 1
ATOM 699 C C . ALA B 1 39 ? 16.199 27.258 4.331 1.00 52.14 116 ALA B C 1
ATOM 700 O O . ALA B 1 39 ? 16.491 26.901 3.195 1.00 55.28 116 ALA B O 1
ATOM 702 N N . ARG B 1 40 ? 15.464 26.519 5.157 1.00 51.00 117 ARG B N 1
ATOM 703 C CA . ARG B 1 40 ? 14.839 25.263 4.754 1.00 49.21 117 ARG B CA 1
ATOM 704 C C . ARG B 1 40 ? 13.947 25.405 3.518 1.00 52.43 117 ARG B C 1
ATOM 705 O O . ARG B 1 40 ? 14.053 24.628 2.571 1.00 52.89 117 ARG B O 1
ATOM 713 N N . VAL B 1 41 ? 13.056 26.387 3.538 1.00 47.82 118 VAL B N 1
ATOM 714 C CA . VAL B 1 41 ? 12.122 26.568 2.438 1.00 49.97 118 VAL B CA 1
ATOM 715 C C . VAL B 1 41 ? 12.853 27.005 1.162 1.00 53.47 118 VAL B C 1
ATOM 716 O O . VAL B 1 41 ? 12.487 26.580 0.061 1.00 54.64 118 VAL B O 1
ATOM 720 N N . ASP B 1 42 ? 13.897 27.821 1.309 1.00 51.36 119 ASP B N 1
ATOM 721 C CA . ASP B 1 42 ? 14.677 28.268 0.158 1.00 45.72 119 ASP B CA 1
ATOM 722 C C . ASP B 1 42 ? 15.466 27.125 -0.486 1.00 45.92 119 ASP B C 1
ATOM 723 O O . ASP B 1 42 ? 15.702 27.129 -1.688 1.00 48.24 119 ASP B O 1
ATOM 728 N N . ALA B 1 43 ? 15.853 26.139 0.314 1.00 41.96 120 ALA B N 1
ATOM 729 C CA . ALA B 1 43 ? 16.506 24.953 -0.216 1.00 42.73 120 ALA B CA 1
ATOM 730 C C . ALA B 1 43 ? 15.526 24.215 -1.134 1.00 48.78 120 ALA B C 1
ATOM 731 O O . ALA B 1 43 ? 15.832 23.932 -2.301 1.00 52.15 120 ALA B O 1
ATOM 733 N N . VAL B 1 44 ? 14.339 23.939 -0.602 1.00 46.07 121 VAL B N 1
ATOM 734 C CA . VAL B 1 44 ? 13.271 23.297 -1.354 1.00 43.44 121 VAL B CA 1
ATOM 735 C C . VAL B 1 44 ? 12.832 24.103 -2.585 1.00 46.63 121 VAL B C 1
ATOM 736 O O . VAL B 1 44 ? 12.635 23.523 -3.653 1.00 44.05 121 VAL B O 1
ATOM 740 N N . LYS B 1 45 ? 12.697 25.425 -2.456 1.00 43.51 122 LYS B N 1
ATOM 741 C CA . LYS B 1 45 ? 12.334 26.239 -3.617 1.00 43.94 122 LYS B CA 1
ATOM 742 C C . LYS B 1 45 ? 13.428 26.227 -4.677 1.00 47.42 122 LYS B C 1
ATOM 743 O O . LYS B 1 45 ? 13.138 26.295 -5.866 1.00 44.62 122 LYS B O 1
ATOM 749 N N . GLU B 1 46 ? 14.687 26.161 -4.249 1.00 48.58 123 GLU B N 1
ATOM 750 C CA . GLU B 1 46 ? 15.790 26.130 -5.198 1.00 44.90 123 GLU B CA 1
ATOM 751 C C . GLU B 1 46 ? 15.790 24.795 -5.955 1.00 47.03 123 GLU B C 1
ATOM 752 O O . GLU B 1 46 ? 16.023 24.751 -7.174 1.00 43.63 123 GLU B O 1
ATOM 754 N N . GLU B 1 47 ? 15.507 23.709 -5.241 1.00 40.11 124 GLU B N 1
ATOM 755 C CA . GLU B 1 47 ? 15.373 22.415 -5.899 1.00 41.53 124 GLU B CA 1
ATOM 756 C C . GLU B 1 47 ? 14.149 22.334 -6.842 1.00 44.79 124 GLU B C 1
ATOM 757 O O . GLU B 1 47 ? 14.195 21.660 -7.869 1.00 44.95 124 GLU B O 1
ATOM 763 N N . ASN B 1 48 ? 13.061 23.016 -6.499 1.00 39.69 125 ASN B N 1
ATOM 764 C CA . ASN B 1 48 ? 11.901 23.037 -7.370 1.00 36.88 125 ASN B CA 1
ATOM 765 C C . ASN B 1 48 ? 12.258 23.699 -8.696 1.00 42.08 125 ASN B C 1
ATOM 766 O O . ASN B 1 48 ? 11.921 23.184 -9.761 1.00 44.88 125 ASN B O 1
ATOM 771 N N . LEU B 1 49 ? 12.959 24.828 -8.632 1.00 42.89 126 LEU B N 1
ATOM 772 C CA . LEU B 1 49 ? 13.394 25.531 -9.839 1.00 42.95 126 LEU B CA 1
ATOM 773 C C . LEU B 1 49 ? 14.311 24.667 -10.713 1.00 39.97 126 LEU B C 1
ATOM 774 O O . LEU B 1 49 ? 14.241 24.700 -11.927 1.00 38.20 126 LEU B O 1
ATOM 779 N N . LYS B 1 50 ? 15.179 23.904 -10.071 1.00 37.84 127 LYS B N 1
ATOM 780 C CA . LYS B 1 50 ? 16.082 23.019 -10.764 1.00 37.02 127 LYS B CA 1
ATOM 781 C C . LYS B 1 50 ? 15.288 21.913 -11.464 1.00 40.48 127 LYS B C 1
ATOM 782 O O . LYS B 1 50 ? 15.582 21.568 -12.599 1.00 42.94 127 LYS B O 1
ATOM 788 N N . LEU B 1 51 ? 14.276 21.373 -10.787 1.00 38.88 128 LEU B N 1
ATOM 789 C CA . LEU B 1 51 ? 13.424 20.326 -11.353 1.00 38.31 128 LEU B CA 1
ATOM 790 C C . LEU B 1 51 ? 12.488 20.804 -12.484 1.00 35.84 128 LEU B C 1
ATOM 791 O O . LEU B 1 51 ? 12.196 20.050 -13.405 1.00 33.32 128 LEU B O 1
ATOM 796 N N . LYS B 1 52 ? 11.997 22.035 -12.409 1.00 36.82 129 LYS B N 1
ATOM 797 C CA . LYS B 1 52 ? 11.172 22.566 -13.493 1.00 36.28 129 LYS B CA 1
ATOM 798 C C . LYS B 1 52 ? 12.025 22.755 -14.731 1.00 36.09 129 LYS B C 1
ATOM 799 O O . LYS B 1 52 ? 11.593 22.530 -15.859 1.00 35.26 129 LYS B O 1
ATOM 805 N N . SER B 1 53 ? 13.246 23.199 -14.496 1.00 38.21 130 SER B N 1
ATOM 806 C CA . SER B 1 53 ? 14.183 23.465 -15.557 1.00 35.57 130 SER B CA 1
ATOM 807 C C . SER B 1 53 ? 14.519 22.119 -16.219 1.00 37.74 130 SER B C 1
ATOM 808 O O . SER B 1 53 ? 14.482 21.988 -17.444 1.00 38.33 130 SER B O 1
ATOM 811 N N . GLU B 1 54 ? 14.775 21.108 -15.393 1.00 34.54 131 GLU B N 1
ATOM 812 C CA . GLU B 1 54 ? 15.093 19.766 -15.868 1.00 30.54 131 GLU B CA 1
ATOM 813 C C . GLU B 1 54 ? 13.946 19.040 -16.563 1.00 34.26 131 GLU B C 1
ATOM 814 O O . GLU B 1 54 ? 14.176 18.282 -17.495 1.00 29.01 131 GLU B O 1
ATOM 820 N N . ASN B 1 55 ? 12.718 19.241 -16.095 1.00 33.53 132 ASN B N 1
ATOM 821 C CA . ASN B 1 55 ? 11.584 18.584 -16.715 1.00 30.22 132 ASN B CA 1
ATOM 822 C C . ASN B 1 55 ? 11.306 19.205 -18.075 1.00 35.40 132 ASN B C 1
ATOM 823 O O . ASN B 1 55 ? 10.844 18.541 -18.992 1.00 34.03 132 ASN B O 1
ATOM 828 N N . GLN B 1 56 ? 11.614 20.484 -18.207 1.00 32.89 133 GLN B N 1
ATOM 829 C CA . GLN B 1 56 ? 11.406 21.160 -19.467 1.00 33.47 133 GLN B CA 1
ATOM 830 C C . GLN B 1 56 ? 12.364 20.597 -20.515 1.00 35.17 133 GLN B C 1
ATOM 831 O O . GLN B 1 56 ? 12.000 20.437 -21.675 1.00 33.70 133 GLN B O 1
ATOM 837 N N . VAL B 1 57 ? 13.585 20.275 -20.090 1.00 36.28 134 VAL B N 1
ATOM 838 C CA . VAL B 1 57 ? 14.599 19.712 -20.980 1.00 32.41 134 VAL B CA 1
ATOM 839 C C . VAL B 1 57 ? 14.203 18.308 -21.433 1.00 32.20 134 VAL B C 1
ATOM 840 O O . VAL B 1 57 ? 14.301 17.971 -22.612 1.00 32.69 134 VAL B O 1
ATOM 844 N N . LEU B 1 58 ? 13.754 17.495 -20.484 1.00 29.79 135 LEU B N 1
ATOM 845 C CA . LEU B 1 58 ? 13.300 16.157 -20.791 1.00 27.43 135 LEU B CA 1
ATOM 846 C C . LEU B 1 58 ? 12.062 16.207 -21.696 1.00 34.96 135 LEU B C 1
ATOM 847 O O . LEU B 1 58 ? 11.983 15.466 -22.674 1.00 34.08 135 LEU B O 1
ATOM 852 N N . GLY B 1 59 ? 11.112 17.090 -21.382 1.00 33.95 136 GLY B N 1
ATOM 853 C CA . GLY B 1 59 ? 9.893 17.240 -22.163 1.00 29.40 136 GLY B CA 1
ATOM 854 C C . GLY B 1 59 ? 10.176 17.603 -23.611 1.00 38.75 136 GLY B C 1
ATOM 855 O O . GLY B 1 59 ? 9.654 16.989 -24.555 1.00 37.35 136 GLY B O 1
ATOM 856 N N . GLN B 1 60 ? 11.025 18.608 -23.775 1.00 36.73 137 GLN B N 1
ATOM 857 C CA . GLN B 1 60 ? 11.430 19.081 -25.085 1.00 39.91 137 GLN B CA 1
ATOM 858 C C . GLN B 1 60 ? 12.141 17.978 -25.873 1.00 43.08 137 GLN B C 1
ATOM 859 O O . GLN B 1 60 ? 12.016 17.895 -27.088 1.00 47.20 137 GLN B O 1
ATOM 865 N N . TYR B 1 61 ? 12.877 17.115 -25.186 1.00 36.43 138 TYR B N 1
ATOM 866 C CA . TYR B 1 61 ? 13.589 16.053 -25.876 1.00 33.96 138 TYR B CA 1
ATOM 867 C C . TYR B 1 61 ? 12.642 14.964 -26.333 1.00 37.75 138 TYR B C 1
ATOM 868 O O . TYR B 1 61 ? 12.834 14.374 -27.385 1.00 42.03 138 TYR B O 1
ATOM 877 N N . ILE B 1 62 ? 11.631 14.682 -25.523 1.00 40.12 139 ILE B N 1
ATOM 878 C CA . ILE B 1 62 ? 10.616 13.704 -25.887 1.00 42.02 139 ILE B CA 1
ATOM 879 C C . ILE B 1 62 ? 9.853 14.174 -27.124 1.00 45.47 139 ILE B C 1
ATOM 880 O O . ILE B 1 62 ? 9.766 13.460 -28.117 1.00 50.03 139 ILE B O 1
ATOM 885 N N . GLU B 1 63 ? 9.340 15.396 -27.077 1.00 43.38 140 GLU B N 1
ATOM 886 C CA . GLU B 1 63 ? 8.584 15.932 -28.196 1.00 47.08 140 GLU B CA 1
ATOM 887 C C . GLU B 1 63 ? 9.429 16.151 -29.462 1.00 56.41 140 GLU B C 1
ATOM 888 O O . GLU B 1 63 ? 8.914 16.630 -30.460 1.00 65.70 140 GLU B O 1
ATOM 894 N N . ASN B 1 64 ? 10.707 15.777 -29.424 1.00 55.01 141 ASN B N 1
ATOM 895 C CA . ASN B 1 64 ? 11.603 15.874 -30.579 1.00 48.17 141 ASN B CA 1
ATOM 896 C C . ASN B 1 64 ? 11.850 14.517 -31.181 1.00 57.25 141 ASN B C 1
ATOM 897 O O . ASN B 1 64 ? 11.934 14.365 -32.398 1.00 68.78 141 ASN B O 1
ATOM 902 N N . LEU B 1 65 ? 12.018 13.536 -30.306 1.00 53.67 142 LEU B N 1
ATOM 903 C CA . LEU B 1 65 ? 12.202 12.160 -30.721 1.00 55.89 142 LEU B CA 1
ATOM 904 C C . LEU B 1 65 ? 10.915 11.628 -31.321 1.00 63.40 142 LEU B C 1
ATOM 905 O O . LEU B 1 65 ? 10.939 10.762 -32.198 1.00 67.55 142 LEU B O 1
ATOM 910 N N . MET B 1 66 ? 9.794 12.141 -30.822 1.00 58.11 143 MET B N 1
ATOM 911 C CA . MET B 1 66 ? 8.483 11.737 -31.301 1.00 67.45 143 MET B CA 1
ATOM 912 C C . MET B 1 66 ? 8.097 12.525 -32.559 1.00 76.51 143 MET B C 1
ATOM 913 O O . MET B 1 66 ? 7.421 12.002 -33.441 1.00 77.68 143 MET B O 1
ATOM 918 N N . SER B 1 67 ? 8.549 13.775 -32.639 1.00 77.46 144 SER B N 1
ATOM 919 C CA . SER B 1 67 ? 8.289 14.634 -33.797 1.00 78.07 144 SER B CA 1
ATOM 920 C C . SER B 1 67 ? 9.287 14.380 -34.925 1.00 79.63 144 SER B C 1
ATOM 921 O O . SER B 1 67 ? 9.340 15.127 -35.903 1.00 85.52 144 SER B O 1
ATOM 924 N N . ALA B 1 68 ? 10.082 13.327 -34.773 1.00 84.44 145 ALA B N 1
ATOM 925 C CA . ALA B 1 68 ? 11.018 12.902 -35.809 1.00 89.49 145 ALA B CA 1
ATOM 926 C C . ALA B 1 68 ? 10.509 11.611 -36.449 1.00 93.99 145 ALA B C 1
ATOM 927 O O . ALA B 1 68 ? 10.703 11.377 -37.646 1.00 100.14 145 ALA B O 1
ATOM 929 N N . SER B 1 69 ? 9.853 10.779 -35.643 1.00 90.17 146 SER B N 1
ATOM 930 C CA . SER B 1 69 ? 9.266 9.531 -36.132 1.00 95.30 146 SER B CA 1
ATOM 931 C C . SER B 1 69 ? 7.787 9.690 -36.522 1.00 95.95 146 SER B C 1
ATOM 932 O O . SER B 1 69 ? 7.067 8.701 -36.664 1.00 95.71 146 SER B O 1
ATOM 935 N N . SER B 1 70 ? 7.345 10.935 -36.697 1.00 96.55 147 SER B N 1
ATOM 936 C CA . SER B 1 70 ? 5.969 11.223 -37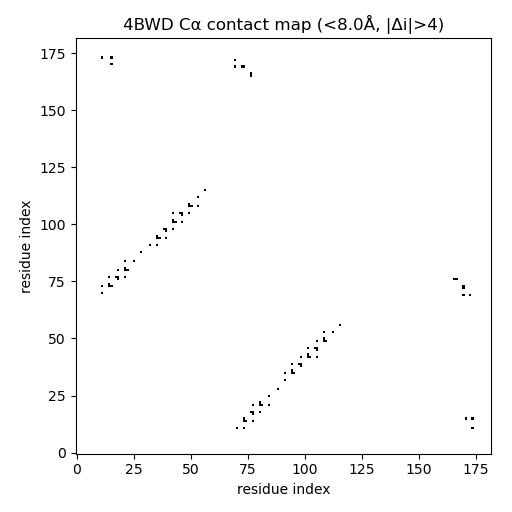.107 1.00 97.99 147 SER B CA 1
ATOM 937 C C . SER B 1 70 ? 5.922 11.862 -38.496 1.00 106.95 147 SER B C 1
ATOM 938 O O . SER B 1 70 ? 5.157 12.801 -38.738 1.00 107.94 147 SER B O 1
ATOM 941 N N . VAL C 1 9 ? 2.932 -29.007 20.609 1.00 106.81 86 VAL C N 1
ATOM 942 C CA . VAL C 1 9 ? 3.712 -30.134 20.109 1.00 107.43 86 VAL C CA 1
ATOM 943 C C . VAL C 1 9 ? 4.637 -29.704 18.973 1.00 109.92 86 VAL C C 1
ATOM 944 O O . VAL C 1 9 ? 5.366 -28.715 19.092 1.00 110.32 86 VAL C O 1
ATOM 946 N N . ASP C 1 10 ? 4.605 -30.454 17.874 1.00 112.75 87 ASP C N 1
ATOM 947 C CA . ASP C 1 10 ? 5.448 -30.163 16.717 1.00 109.34 87 ASP C CA 1
ATOM 948 C C . ASP C 1 10 ? 4.662 -29.393 15.665 1.00 106.02 87 ASP C C 1
ATOM 949 O O . ASP C 1 10 ? 5.233 -28.856 14.715 1.00 108.70 87 ASP C O 1
ATOM 951 N N . ALA C 1 11 ? 3.345 -29.350 15.845 1.00 106.87 88 ALA C N 1
ATOM 952 C CA . ALA C 1 11 ? 2.454 -28.647 14.930 1.00 103.05 88 ALA C CA 1
ATOM 953 C C . ALA C 1 11 ? 1.468 -27.787 15.711 1.00 101.36 88 ALA C C 1
ATOM 954 O O . ALA C 1 11 ? 0.724 -26.997 15.126 1.00 95.10 88 ALA C O 1
ATOM 956 N N . GLU C 1 12 ? 1.471 -27.951 17.034 1.00 103.95 89 GLU C N 1
ATOM 957 C CA . GLU C 1 12 ? 0.563 -27.225 17.924 1.00 101.28 89 GLU C CA 1
ATOM 958 C C . GLU C 1 12 ? 1.276 -26.059 18.610 1.00 94.16 89 GLU C C 1
ATOM 959 O O . GLU C 1 12 ? 0.652 -25.069 19.011 1.00 83.44 89 GLU C O 1
ATOM 965 N N . ASN C 1 13 ? 2.595 -26.181 18.729 1.00 93.21 90 ASN C N 1
ATOM 966 C CA . ASN C 1 13 ? 3.414 -25.082 19.221 1.00 90.19 90 ASN C CA 1
ATOM 967 C C . ASN C 1 13 ? 3.580 -24.011 18.139 1.00 83.64 90 ASN C C 1
ATOM 968 O O . ASN C 1 13 ? 4.237 -22.996 18.359 1.00 77.82 90 ASN C O 1
ATOM 970 N N . GLN C 1 14 ? 2.978 -24.243 16.973 1.00 85.09 91 GLN C N 1
ATOM 971 C CA . GLN C 1 14 ? 2.986 -23.258 15.896 1.00 79.92 91 GLN C CA 1
ATOM 972 C C . GLN C 1 14 ? 1.877 -22.220 16.068 1.00 78.73 91 GLN C C 1
ATOM 973 O O . GLN C 1 14 ? 2.153 -21.019 16.097 1.00 78.48 91 GLN C O 1
ATOM 975 N N . VAL C 1 15 ? 0.628 -22.676 16.180 1.00 82.44 92 VAL C N 1
ATOM 976 C CA . VAL C 1 15 ? -0.501 -21.758 16.353 1.00 75.95 92 VAL C CA 1
ATOM 977 C C . VAL C 1 15 ? -0.390 -21.033 17.686 1.00 65.17 92 VAL C C 1
ATOM 978 O O . VAL C 1 15 ? -0.688 -19.848 17.773 1.00 66.40 92 VAL C O 1
ATOM 980 N N . GLU C 1 16 ? 0.049 -21.751 18.716 1.00 66.62 93 GLU C N 1
ATOM 981 C CA . GLU C 1 16 ? 0.346 -21.135 20.009 1.00 68.69 93 GLU C CA 1
ATOM 982 C C . GLU C 1 16 ? 1.415 -20.045 19.886 1.00 67.99 93 GLU C C 1
ATOM 983 O O . GLU C 1 16 ? 1.488 -19.149 20.723 1.00 64.91 93 GLU C O 1
ATOM 985 N N . LEU C 1 17 ? 2.249 -20.134 18.849 1.00 71.48 94 LEU C N 1
ATOM 986 C CA . LEU C 1 17 ? 3.277 -19.125 18.592 1.00 60.66 94 LEU C CA 1
ATOM 987 C C . LEU C 1 17 ? 2.738 -18.054 17.645 1.00 59.82 94 LEU C C 1
ATOM 988 O O . LEU C 1 17 ? 3.043 -16.874 17.805 1.00 59.50 94 LEU C O 1
ATOM 993 N N . GLU C 1 18 ? 1.923 -18.462 16.675 1.00 58.99 95 GLU C N 1
ATOM 994 C CA . GLU C 1 18 ? 1.320 -17.520 15.737 1.00 56.05 95 GLU C CA 1
ATOM 995 C C . GLU C 1 18 ? 0.301 -16.603 16.419 1.00 56.73 95 GLU C C 1
ATOM 996 O O . GLU C 1 18 ? 0.194 -15.426 16.090 1.00 54.01 95 GLU C O 1
ATOM 1002 N N . GLU C 1 19 ? -0.459 -17.146 17.364 1.00 62.56 96 GLU C N 1
ATOM 1003 C CA . GLU C 1 19 ? -1.392 -16.331 18.130 1.00 58.07 96 GLU C CA 1
ATOM 1004 C C . GLU C 1 19 ? -0.622 -15.314 18.976 1.00 51.59 96 GLU C C 1
ATOM 1005 O O . GLU C 1 19 ? -0.916 -14.117 18.944 1.00 49.20 96 GLU C O 1
ATOM 1007 N N . LYS C 1 20 ? 0.374 -15.795 19.716 1.00 45.81 97 LYS C N 1
ATOM 1008 C CA . LYS C 1 20 ? 1.196 -14.930 20.563 1.00 42.25 97 LYS C CA 1
ATOM 1009 C C . LYS C 1 20 ? 1.995 -13.878 19.777 1.00 41.49 97 LYS C C 1
ATOM 1010 O O . LYS C 1 20 ? 2.368 -12.837 20.310 1.00 39.66 97 LYS C O 1
ATOM 1012 N N . THR C 1 21 ? 2.252 -14.156 18.505 1.00 45.54 98 THR C N 1
ATOM 1013 C CA . THR C 1 21 ? 2.968 -13.230 17.633 1.00 39.03 98 THR C CA 1
ATOM 1014 C C . THR C 1 21 ? 2.051 -12.105 17.187 1.00 38.23 98 THR C C 1
ATOM 1015 O O . THR C 1 21 ? 2.477 -10.963 17.083 1.00 39.82 98 THR C O 1
ATOM 1019 N N . ARG C 1 22 ? 0.792 -12.439 16.912 1.00 43.21 99 ARG C N 1
ATOM 1020 C CA . ARG C 1 22 ? -0.206 -11.449 16.531 1.00 34.78 99 ARG C CA 1
ATOM 1021 C C . ARG C 1 22 ? -0.377 -10.473 17.680 1.00 37.67 99 ARG C C 1
ATOM 1022 O O . ARG C 1 22 ? -0.453 -9.267 17.468 1.00 37.29 99 ARG C O 1
ATOM 1024 N N . LEU C 1 23 ? -0.412 -11.003 18.903 1.00 35.98 100 LEU C N 1
ATOM 1025 C CA . LEU C 1 23 ? -0.516 -10.182 20.098 1.00 29.76 100 LEU C CA 1
ATOM 1026 C C . LEU C 1 23 ? 0.718 -9.315 20.309 1.00 34.28 100 LEU C C 1
ATOM 1027 O O . LEU C 1 23 ? 0.614 -8.129 20.635 1.00 33.19 100 LEU C O 1
ATOM 1032 N N . ILE C 1 24 ? 1.895 -9.900 20.141 1.00 36.28 101 ILE C N 1
ATOM 1033 C CA . ILE C 1 24 ? 3.123 -9.130 20.300 1.00 34.59 101 ILE C CA 1
ATOM 1034 C C . ILE C 1 24 ? 3.166 -7.994 19.287 1.00 34.41 101 ILE C C 1
ATOM 1035 O O . ILE C 1 24 ? 3.535 -6.865 19.613 1.00 36.40 101 ILE C O 1
ATOM 1040 N N . ASN C 1 25 ? 2.777 -8.291 18.057 1.00 31.71 102 ASN C N 1
ATOM 1041 C CA . ASN C 1 25 ? 2.773 -7.284 17.009 1.00 32.33 102 ASN C CA 1
ATOM 1042 C C . ASN C 1 25 ? 1.813 -6.129 17.356 1.00 37.14 102 ASN C C 1
ATOM 1043 O O . ASN C 1 25 ? 2.074 -4.957 17.066 1.00 34.44 102 ASN C O 1
ATOM 1048 N N . GLN C 1 26 ? 0.720 -6.467 18.026 1.00 35.35 103 GLN C N 1
ATOM 1049 C CA . GLN C 1 26 ? -0.207 -5.458 18.517 1.00 34.61 103 GLN C CA 1
ATOM 1050 C C . GLN C 1 26 ? 0.440 -4.550 19.559 1.00 33.21 103 GLN C C 1
ATOM 1051 O O . GLN C 1 26 ? 0.281 -3.337 19.510 1.00 35.91 103 GLN C O 1
ATOM 1057 N N . VAL C 1 27 ? 1.172 -5.139 20.497 1.00 35.34 104 VAL C N 1
ATOM 1058 C CA . VAL C 1 27 ? 1.922 -4.369 21.490 1.00 32.05 104 VAL C CA 1
ATOM 1059 C C . VAL C 1 27 ? 2.849 -3.364 20.815 1.00 35.10 104 VAL C C 1
ATOM 1060 O O . VAL C 1 27 ? 2.946 -2.204 21.219 1.00 37.81 104 VAL C O 1
ATOM 1064 N N . MET C 1 28 ? 3.513 -3.811 19.762 1.00 36.50 105 MET C N 1
ATOM 1065 C CA . MET C 1 28 ? 4.457 -2.959 19.056 1.00 35.63 105 MET C CA 1
ATOM 1066 C C . MET C 1 28 ? 3.842 -1.850 18.230 1.00 37.04 105 MET C C 1
ATOM 1067 O O . MET C 1 28 ? 4.413 -0.774 18.145 1.00 42.07 105 MET C O 1
ATOM 1072 N N . GLU C 1 29 ? 2.692 -2.099 17.616 1.00 36.64 106 GLU C N 1
ATO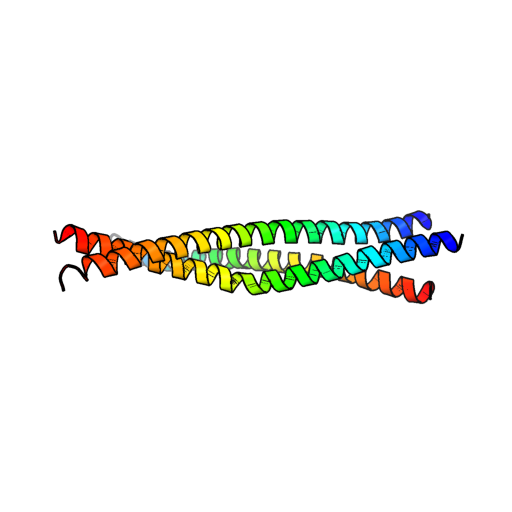M 1073 C CA . GLU C 1 29 ? 1.981 -1.025 16.944 1.00 37.10 106 GLU C CA 1
ATOM 1074 C C . GLU C 1 29 ? 1.613 0.048 17.963 1.00 37.05 106 GLU C C 1
ATOM 1075 O O . GLU C 1 29 ? 1.796 1.237 17.720 1.00 38.21 106 GLU C O 1
ATOM 1081 N N . LEU C 1 30 ? 1.127 -0.380 19.121 1.00 34.56 107 LEU C N 1
ATOM 1082 C CA . LEU C 1 30 ? 0.799 0.553 20.186 1.00 35.00 107 LEU C CA 1
ATOM 1083 C C . LEU C 1 30 ? 2.016 1.354 20.699 1.00 41.21 107 LEU C C 1
ATOM 1084 O O . LEU C 1 30 ? 1.925 2.564 20.911 1.00 39.69 107 LEU C O 1
ATOM 1089 N N . GLN C 1 31 ? 3.157 0.692 20.874 1.00 40.31 108 GLN C N 1
ATOM 1090 C CA . GLN C 1 31 ? 4.365 1.388 21.321 1.00 39.46 108 GLN C CA 1
ATOM 1091 C C . GLN C 1 31 ? 4.834 2.434 20.321 1.00 42.86 108 GLN C C 1
ATOM 1092 O O . GLN C 1 31 ? 5.309 3.498 20.705 1.00 46.20 108 GLN C O 1
ATOM 1098 N N . HIS C 1 32 ? 4.677 2.126 19.040 1.00 43.18 109 HIS C N 1
ATOM 1099 C CA . HIS C 1 32 ? 5.007 3.059 17.981 1.00 43.45 109 HIS C CA 1
ATOM 1100 C C . HIS C 1 32 ? 4.055 4.258 17.996 1.00 49.95 109 HIS C C 1
ATOM 1101 O O . HIS C 1 32 ? 4.505 5.398 18.003 1.00 51.72 109 HIS C O 1
ATOM 1108 N N . THR C 1 33 ? 2.746 3.994 17.995 1.00 46.77 110 THR C N 1
ATOM 1109 C CA . THR C 1 33 ? 1.738 5.045 18.127 1.00 45.47 110 THR C CA 1
ATOM 1110 C C . THR C 1 33 ? 2.032 5.940 19.334 1.0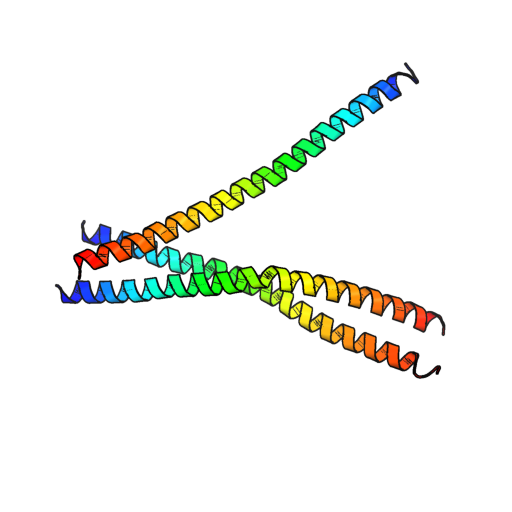0 49.61 110 THR C C 1
ATOM 1111 O O . THR C 1 33 ? 1.890 7.157 19.275 1.00 56.66 110 THR C O 1
ATOM 1115 N N . LEU C 1 34 ? 2.459 5.325 20.425 1.00 49.16 111 LEU C N 1
ATOM 1116 C CA . LEU C 1 34 ? 2.714 6.048 21.657 1.00 50.08 111 LEU C CA 1
ATOM 1117 C C . LEU C 1 34 ? 3.942 6.936 21.544 1.00 54.86 111 LEU C C 1
ATOM 1118 O O . LEU C 1 34 ? 3.996 8.003 22.146 1.00 63.31 111 LEU C O 1
ATOM 1123 N N . GLU C 1 35 ? 4.940 6.487 20.793 1.00 52.27 112 GLU C N 1
ATOM 1124 C CA . GLU C 1 35 ? 6.152 7.270 20.622 1.00 53.58 112 GLU C CA 1
ATOM 1125 C C . GLU C 1 35 ? 5.876 8.485 19.734 1.00 57.90 112 GLU C C 1
ATOM 1126 O O . GLU C 1 35 ? 6.284 9.602 20.053 1.00 60.05 112 GLU C O 1
ATOM 1128 N N . ASP C 1 36 ? 5.161 8.266 18.633 1.00 56.32 113 ASP C N 1
ATOM 1129 C CA . ASP C 1 36 ? 4.771 9.351 17.737 1.00 57.88 113 ASP C CA 1
ATOM 1130 C C . ASP C 1 36 ? 3.886 10.382 18.438 1.00 64.19 113 ASP C C 1
ATOM 1131 O O . ASP C 1 36 ? 3.801 11.534 18.013 1.00 68.28 113 ASP C O 1
ATOM 1136 N N . LEU C 1 37 ? 3.229 9.956 19.513 1.00 68.15 114 LEU C N 1
ATOM 1137 C CA . LEU C 1 37 ? 2.257 10.792 20.209 1.00 64.63 114 LEU C CA 1
ATOM 1138 C C . LEU C 1 37 ? 2.921 11.601 21.315 1.00 64.42 114 LEU C C 1
ATOM 1139 O O . LEU C 1 37 ? 2.496 12.710 21.616 1.00 64.14 114 LEU C O 1
ATOM 1144 N N . SER C 1 38 ? 3.961 11.043 21.921 1.00 63.57 115 SER C N 1
ATOM 1145 C CA . SER C 1 38 ? 4.739 11.784 22.905 1.00 66.61 115 SER C CA 1
ATOM 1146 C C . SER C 1 38 ? 5.522 12.895 22.221 1.00 68.68 115 SER C C 1
ATOM 1147 O O . SER C 1 38 ? 5.856 13.905 22.839 1.00 70.75 115 SER C O 1
ATOM 1150 N N . ALA C 1 39 ? 5.824 12.694 20.944 1.00 64.51 116 ALA C N 1
ATOM 1151 C CA . ALA C 1 39 ? 6.520 13.705 20.173 1.00 61.92 116 ALA C CA 1
ATOM 1152 C C . ALA C 1 39 ? 5.535 14.824 19.832 1.00 63.67 116 ALA C C 1
ATOM 1153 O O . ALA C 1 39 ? 5.851 16.000 19.994 1.00 63.25 116 ALA C O 1
ATOM 1155 N N . ARG C 1 40 ? 4.337 14.456 19.382 1.00 61.88 117 ARG C N 1
ATOM 1156 C CA . ARG C 1 40 ? 3.288 15.441 19.136 1.00 60.11 117 ARG C CA 1
ATOM 1157 C C . ARG C 1 40 ? 2.919 16.191 20.415 1.00 60.15 117 ARG C C 1
ATOM 1158 O O . ARG C 1 40 ? 2.505 17.335 20.352 1.00 63.42 117 ARG C O 1
ATOM 1160 N N . VAL C 1 41 ? 3.085 15.552 21.572 1.00 66.96 118 VAL C N 1
ATOM 1161 C CA . VAL C 1 41 ? 2.860 16.209 22.864 1.00 63.76 118 VAL C CA 1
ATOM 1162 C C . VAL C 1 41 ? 3.927 17.247 23.130 1.00 63.23 118 VAL C C 1
ATOM 1163 O O . VAL C 1 41 ? 3.619 18.420 23.332 1.00 69.73 118 VAL C O 1
ATOM 1167 N N . ASP C 1 42 ? 5.182 16.811 23.135 1.00 61.23 119 ASP C N 1
ATOM 1168 C CA . ASP C 1 42 ? 6.289 17.701 23.436 1.00 62.85 119 ASP C CA 1
ATOM 1169 C C . ASP C 1 42 ? 6.317 18.897 22.471 1.00 58.33 119 ASP C C 1
ATOM 1170 O O . ASP C 1 42 ? 6.651 20.009 22.868 1.00 58.39 119 ASP C O 1
ATOM 1172 N N . ALA C 1 43 ? 5.929 18.672 21.219 1.00 51.39 120 ALA C N 1
ATOM 1173 C CA . ALA C 1 43 ? 5.913 19.738 20.221 1.00 54.69 120 ALA C CA 1
ATOM 1174 C C . ALA C 1 43 ? 4.881 20.822 20.544 1.00 59.26 120 ALA C C 1
ATOM 1175 O O . ALA C 1 43 ? 5.161 22.012 20.431 1.00 55.02 120 ALA C O 1
ATOM 1177 N N . VAL C 1 44 ? 3.685 20.404 20.936 1.00 60.26 121 VAL C N 1
ATOM 1178 C CA . VAL C 1 44 ? 2.626 21.348 21.253 1.00 59.23 121 VAL C CA 1
ATOM 1179 C C . VAL C 1 44 ? 2.900 22.072 22.583 1.00 56.45 121 VAL C C 1
ATOM 1180 O O . VAL C 1 44 ? 2.516 23.223 22.751 1.00 57.61 121 VAL C O 1
ATOM 1184 N N . LYS C 1 45 ? 3.579 21.416 23.518 1.00 55.99 122 LYS C N 1
ATOM 1185 C CA . LYS C 1 45 ? 3.972 22.091 24.758 1.00 57.98 122 LYS C CA 1
ATOM 1186 C C . LYS C 1 45 ? 5.109 23.082 24.512 1.00 58.33 122 LYS C C 1
ATOM 1187 O O . LYS C 1 45 ? 5.319 24.026 25.284 1.00 54.22 122 LYS C O 1
ATOM 1193 N N . GLU C 1 46 ? 5.843 22.848 23.430 1.00 57.60 123 GLU C N 1
ATOM 1194 C CA . GLU C 1 46 ? 6.948 23.707 23.045 1.00 56.75 123 GLU C CA 1
ATOM 1195 C C . GLU C 1 46 ? 6.389 24.975 22.413 1.00 55.34 123 GLU C C 1
ATOM 1196 O O . GLU C 1 46 ? 6.851 26.078 22.690 1.00 52.60 123 GLU C O 1
ATOM 1202 N N . GLU C 1 47 ? 5.378 24.814 21.570 1.00 53.86 124 GLU C N 1
ATOM 1203 C CA . GLU C 1 47 ? 4.757 25.956 20.933 1.00 50.78 124 GLU C CA 1
ATOM 1204 C C . GLU C 1 47 ? 3.976 26.722 21.986 1.00 50.31 124 GLU C C 1
ATOM 1205 O O . GLU C 1 47 ? 3.751 27.923 21.870 1.00 52.78 124 GLU C O 1
ATOM 1211 N N . ASN C 1 48 ? 3.607 26.017 23.042 1.00 48.62 125 ASN C N 1
ATOM 1212 C CA . ASN C 1 48 ? 2.845 26.597 24.128 1.00 47.24 125 ASN C CA 1
ATOM 1213 C C . ASN C 1 48 ? 3.671 27.566 24.961 1.00 47.43 125 ASN C C 1
ATOM 1214 O O . ASN C 1 48 ? 3.190 28.614 25.371 1.00 46.53 125 ASN C O 1
ATOM 1219 N N . LEU C 1 49 ? 4.922 27.212 25.222 1.00 49.86 126 LEU C N 1
ATOM 1220 C CA . LEU C 1 49 ? 5.783 28.081 26.010 1.00 46.00 126 LEU C CA 1
ATOM 1221 C C . LEU C 1 49 ? 6.195 29.344 25.245 1.00 45.16 126 LEU C C 1
ATOM 1222 O O . LEU C 1 49 ? 6.284 30.419 25.827 1.00 40.94 126 LEU C O 1
ATOM 1227 N N . LYS C 1 50 ? 6.461 29.197 23.948 1.00 39.27 127 LYS C N 1
ATOM 1228 C CA . LYS C 1 50 ? 6.738 30.333 23.092 1.00 40.54 127 LYS C CA 1
ATOM 1229 C C . LYS C 1 50 ? 5.569 31.315 23.101 1.00 44.45 127 LYS C C 1
ATOM 1230 O O . LYS C 1 50 ? 5.773 32.527 23.195 1.00 43.00 127 LYS C O 1
ATOM 1236 N N . LEU C 1 51 ? 4.349 30.784 23.017 1.00 46.18 128 LEU C N 1
ATOM 1237 C CA . LEU C 1 51 ? 3.140 31.606 23.083 1.00 42.53 128 LEU C CA 1
ATOM 1238 C C . LEU C 1 51 ? 2.940 32.338 24.426 1.00 40.83 128 LEU C C 1
ATOM 1239 O O . LEU C 1 51 ? 2.568 33.503 24.433 1.00 40.53 128 LEU C O 1
ATOM 1244 N N . LYS C 1 52 ? 3.181 31.680 25.557 1.00 37.66 129 LYS C N 1
ATOM 1245 C CA . LYS C 1 52 ? 3.092 32.381 26.842 1.00 38.89 129 LYS C CA 1
ATOM 1246 C C . LYS C 1 52 ? 4.132 33.495 26.931 1.00 41.40 129 LYS C C 1
ATOM 1247 O O . LYS C 1 52 ? 3.860 34.591 27.429 1.00 40.67 129 LYS C O 1
ATOM 1253 N N . SER C 1 53 ? 5.332 33.197 26.450 1.00 38.73 130 SER C N 1
ATOM 1254 C CA . SER C 1 53 ? 6.406 34.161 26.438 1.00 36.55 130 SER C CA 1
ATOM 1255 C C . SER C 1 53 ? 5.995 35.389 25.650 1.00 39.23 130 SER C C 1
ATOM 1256 O O . SER C 1 53 ? 6.084 36.513 26.144 1.00 36.99 130 SER C O 1
ATOM 1259 N N . GLU C 1 54 ? 5.537 35.175 24.423 1.00 35.30 131 GLU C N 1
ATOM 1260 C CA . GLU C 1 54 ? 5.163 36.301 23.606 1.00 36.72 131 GLU C CA 1
ATOM 1261 C C . GLU C 1 54 ? 4.035 37.100 24.262 1.00 33.17 131 GLU C C 1
ATOM 1262 O O . GLU C 1 54 ? 4.086 38.316 24.310 1.00 34.93 131 GLU C O 1
ATOM 1268 N N . ASN C 1 55 ? 3.050 36.403 24.804 1.00 36.13 132 ASN C N 1
ATOM 1269 C CA . ASN C 1 55 ? 1.980 37.004 25.595 1.00 34.97 132 ASN C CA 1
ATOM 1270 C C . ASN C 1 55 ? 2.435 37.921 26.702 1.00 35.28 132 ASN C C 1
ATOM 1271 O O . ASN C 1 55 ? 1.893 39.011 26.879 1.00 36.57 132 ASN C O 1
ATOM 1276 N N . GLN C 1 56 ? 3.387 37.440 27.494 1.00 33.82 133 GLN C N 1
ATOM 1277 C CA . GLN C 1 56 ? 3.841 38.180 28.650 1.00 32.68 133 GLN C CA 1
ATOM 1278 C C . GLN C 1 56 ? 4.494 39.470 28.165 1.00 28.72 133 GLN C C 1
ATOM 1279 O O . GLN C 1 56 ? 4.263 40.548 28.706 1.00 31.57 133 GLN C O 1
ATOM 1285 N N . VAL C 1 57 ? 5.277 39.358 27.108 1.00 25.21 134 VAL C N 1
ATOM 1286 C CA . VAL C 1 57 ? 5.962 40.508 26.549 1.00 28.83 134 VAL C CA 1
ATOM 1287 C C . VAL C 1 57 ? 5.007 41.532 25.902 1.00 30.39 134 VAL C C 1
ATOM 1288 O O . VAL C 1 57 ? 5.117 42.734 26.148 1.00 34.43 134 VAL C O 1
ATOM 1292 N N . LEU C 1 58 ? 4.056 41.054 25.110 1.00 30.53 135 LEU C N 1
ATOM 1293 C CA . LEU C 1 58 ? 2.980 41.903 24.593 1.00 31.79 135 LEU C CA 1
ATOM 1294 C C . LEU C 1 58 ? 2.198 42.593 25.715 1.00 32.76 135 LEU C C 1
ATOM 1295 O O . LEU C 1 58 ? 2.007 43.806 25.674 1.00 31.19 135 LEU C O 1
ATOM 1300 N N . GLY C 1 59 ? 1.758 41.823 26.713 1.00 31.62 136 GLY C N 1
ATOM 1301 C CA . GLY C 1 59 ? 0.941 42.353 27.793 1.00 28.34 136 GLY C CA 1
ATOM 1302 C C . GLY C 1 59 ? 1.671 43.346 28.672 1.00 35.71 136 GLY C C 1
ATOM 1303 O O . GLY C 1 59 ? 1.112 44.355 29.088 1.00 37.87 136 GLY C O 1
ATOM 1304 N N . GLN C 1 60 ? 2.933 43.056 28.962 1.00 34.52 137 GLN C N 1
ATOM 1305 C CA . GLN C 1 60 ? 3.752 43.945 29.772 1.00 39.10 137 GLN C CA 1
ATOM 1306 C C . GLN C 1 60 ? 3.947 45.312 29.112 1.00 38.34 137 GLN C C 1
ATOM 1307 O O . GLN C 1 60 ? 3.924 46.340 29.778 1.00 38.21 137 GLN C O 1
ATOM 1313 N N . TYR C 1 61 ? 4.149 45.310 27.799 1.00 33.15 138 TYR C N 1
ATOM 1314 C CA . TYR C 1 61 ? 4.307 46.544 27.054 1.00 29.92 138 TYR C CA 1
ATOM 1315 C C . TYR C 1 61 ? 3.048 47.380 27.118 1.00 35.81 138 TYR C C 1
ATOM 1316 O O . TYR C 1 61 ? 3.112 48.592 27.198 1.00 38.24 138 TYR C O 1
ATOM 1325 N N . ILE C 1 62 ? 1.895 46.726 27.068 1.00 34.15 139 ILE C N 1
ATOM 1326 C CA . ILE C 1 62 ? 0.638 47.442 27.111 1.00 34.88 139 ILE C CA 1
ATOM 1327 C C . ILE C 1 62 ? 0.404 48.038 28.504 1.00 40.55 139 ILE C C 1
ATOM 1328 O O . ILE C 1 62 ? -0.042 49.182 28.632 1.00 46.42 139 ILE C O 1
ATOM 1333 N N . GLU C 1 63 ? 0.742 47.289 29.548 1.00 41.02 140 GLU C N 1
ATOM 1334 C CA . GLU C 1 63 ? 0.666 47.818 30.914 1.00 44.92 140 GLU C CA 1
ATOM 1335 C C . GLU C 1 63 ? 1.574 49.017 31.185 1.00 47.43 140 GLU C C 1
ATOM 1336 O O . GLU C 1 63 ? 1.232 49.876 31.988 1.00 54.26 140 GLU C O 1
ATOM 1342 N N . ASN C 1 64 ? 2.725 49.070 30.521 1.00 46.47 141 ASN C N 1
ATOM 1343 C CA . ASN C 1 64 ? 3.628 50.214 30.645 1.00 47.17 141 ASN C CA 1
ATOM 1344 C C . ASN C 1 64 ? 3.217 51.415 29.809 1.00 54.18 141 ASN C C 1
ATOM 1345 O O . ASN C 1 64 ? 3.898 52.433 29.803 1.00 62.76 141 ASN C O 1
ATOM 1350 N N . LEU C 1 65 ? 2.117 51.293 29.082 1.00 53.06 142 LEU C N 1
ATOM 1351 C CA . LEU C 1 65 ? 1.578 52.437 28.366 1.00 58.05 142 LEU C CA 1
ATOM 1352 C C . LEU C 1 65 ? 0.497 53.124 29.199 1.00 61.17 142 LEU C C 1
ATOM 1353 O O . LEU C 1 65 ? 0.302 54.331 29.100 1.00 65.66 142 LEU C O 1
ATOM 1358 N N . MET C 1 66 ? -0.202 52.347 30.022 1.00 60.14 143 MET C N 1
ATOM 1359 C CA . MET C 1 66 ? -1.219 52.902 30.914 1.00 66.98 143 MET C CA 1
ATOM 1360 C C . MET C 1 66 ? -0.586 53.818 31.959 1.00 72.06 143 MET C C 1
ATOM 1361 O O . MET C 1 66 ? -1.146 54.862 32.318 1.00 74.90 143 MET C O 1
ATOM 1366 N N . SER C 1 67 ? 0.594 53.419 32.423 1.00 70.10 144 SER C N 1
ATOM 1367 C CA . SER C 1 67 ? 1.403 54.233 33.320 1.00 76.03 144 SER C CA 1
ATOM 1368 C C . SER C 1 67 ? 1.909 55.4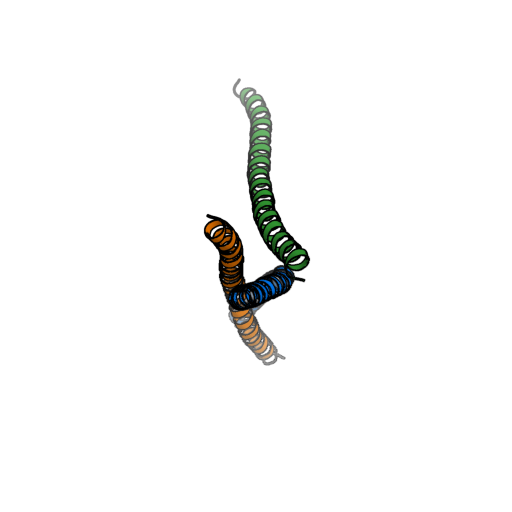97 32.613 1.00 76.22 144 SER C C 1
ATOM 1369 O O . SER C 1 67 ? 1.503 56.615 32.942 1.00 78.80 144 SER C O 1
ATOM 1372 N N . ALA C 1 68 ? 2.781 55.298 31.626 1.00 73.56 145 ALA C N 1
ATOM 1373 C CA . ALA C 1 68 ? 3.462 56.389 30.919 1.00 81.98 145 ALA C CA 1
ATOM 1374 C C . ALA C 1 68 ? 2.575 57.265 30.020 1.00 87.24 145 ALA C C 1
ATOM 1375 O O . ALA C 1 68 ? 3.063 58.224 29.409 1.00 89.26 145 ALA C O 1
ATOM 1377 N N . SER C 1 69 ? 1.286 56.939 29.940 1.00 84.52 146 SER C N 1
ATOM 1378 C CA . SER C 1 69 ? 0.340 57.698 29.124 1.00 84.82 146 SER C CA 1
ATOM 1379 C C . SER C 1 69 ? -1.075 57.601 29.695 1.00 87.00 146 SER C C 1
ATOM 1380 O O . SER C 1 69 ? -1.330 58.017 30.829 1.00 90.24 146 SER C O 1
#

Secondary structure (DSSP, 8-state):
-TTTHHHHHHHHHHHHHHHHHHHHHHHHHHHHHHHHHHHHHHHHHHHHHHHHHHHHHHHT-/-HHHHHHHHHHHHHHHHHHHHHHHHHHHHHHHHHHHHHHHHHHHHHHHHHHHHHHTTT--/--SHHHHHHHHHHHHHHHHHHHHHHHHHHHHHHHHHHHHHHHHHHHHHHHHHHHHHHHHH-

CATH classification: 1.20.5.170

Foldseek 3Di:
DVVVVVVVVVVVVVVVVVVVVVVVVVVVVVVCPVVVVVVVVVVVVVVVVVVVVVVVVVVVD/DVVVVVVVVVVVVVVVVVVVCVVVVVVVVVVVVVVVVVVVVVVVVVVVVVVVCVVVVVVD/DVPVVVVVVVVVVVVVVVVVVVVVVVVVVVVVVVVVVVVVVVVVVVVVVVVVVVVVVVVVD